Protein AF-A0A3N6P4W3-F1 (afdb_monomer)

Mean predicted aligned error: 14.01 Å

Secondary structure (DSSP, 8-state):
-------------------SS-----EE-TTS-EEE-HHHHHHHHHHHHHS-SSS--------------------HHHHHHHS-HHHHHHHHHHHHHHHHHTT-SEEEEE-GGGGGGHHHHHHHHTTTEEEEEEEEEE-TTTHHHHHHHHTTT-TT--HHHHHHHHHHHTTS-SEEEEEEEEESS--EEEETTEEEEHHHHHHHHHHHHHHHHH-TT--GGGSEEE--BHHHHHHHHHHHHHHHTT---TTTTTTTTTTT-

Structure (mmCIF, N/CA/C/O backbone):
data_AF-A0A3N6P4W3-F1
#
_entry.id   AF-A0A3N6P4W3-F1
#
loop_
_atom_site.group_PDB
_atom_site.id
_atom_site.type_symbol
_atom_site.label_atom_id
_atom_site.label_alt_id
_atom_site.label_comp_id
_atom_site.label_asym_id
_atom_site.label_entity_id
_atom_site.label_seq_id
_atom_site.pdbx_PDB_ins_code
_atom_site.Cartn_x
_atom_site.Cartn_y
_atom_site.Cartn_z
_atom_site.occupancy
_atom_site.B_iso_or_equiv
_atom_site.auth_seq_id
_atom_site.auth_comp_id
_atom_site.auth_asym_id
_atom_site.auth_atom_id
_atom_site.pdbx_PDB_model_num
ATOM 1 N N . MET A 1 1 ? 13.964 -48.956 -3.179 1.00 35.97 1 MET A N 1
ATOM 2 C CA . MET A 1 1 ? 15.290 -48.526 -3.661 1.00 35.97 1 MET A CA 1
ATOM 3 C C . MET A 1 1 ? 15.276 -48.698 -5.172 1.00 35.97 1 MET A C 1
ATOM 5 O O . MET A 1 1 ? 14.988 -49.797 -5.613 1.00 35.97 1 MET A O 1
ATOM 9 N N . MET A 1 2 ? 15.499 -47.591 -5.887 1.00 30.55 2 MET A N 1
ATOM 10 C CA . MET A 1 2 ? 15.663 -47.424 -7.343 1.00 30.55 2 MET A CA 1
ATOM 11 C C . MET A 1 2 ? 14.453 -47.708 -8.252 1.00 30.55 2 MET A C 1
ATOM 13 O O . MET A 1 2 ? 14.231 -48.823 -8.705 1.00 30.55 2 MET A O 1
ATOM 17 N N . LEU A 1 3 ? 13.719 -46.632 -8.559 1.00 24.50 3 LEU A N 1
ATOM 18 C CA . LEU A 1 3 ? 13.106 -46.423 -9.869 1.00 24.50 3 LEU A CA 1
ATOM 19 C C . LEU A 1 3 ? 14.023 -45.451 -10.624 1.00 24.50 3 LEU A C 1
ATOM 21 O O . LEU A 1 3 ? 14.173 -44.307 -10.202 1.00 24.50 3 LEU A O 1
ATOM 25 N N . GLU A 1 4 ? 14.634 -45.920 -11.706 1.00 32.66 4 GLU A N 1
ATOM 26 C CA . GLU A 1 4 ? 15.210 -45.097 -12.771 1.00 32.66 4 GLU A CA 1
ATOM 27 C C . GLU A 1 4 ? 14.537 -45.494 -14.086 1.00 32.66 4 GLU A C 1
ATOM 29 O O . GLU A 1 4 ? 14.228 -46.669 -14.289 1.00 32.66 4 GLU A O 1
ATOM 34 N N . GLY A 1 5 ? 14.338 -44.516 -14.972 1.00 28.06 5 GLY A N 1
ATOM 35 C CA . GLY A 1 5 ? 13.994 -44.752 -16.374 1.00 28.06 5 GLY A CA 1
ATOM 36 C C . GLY A 1 5 ? 12.895 -43.839 -16.907 1.00 28.06 5 GLY A C 1
ATOM 37 O O . GLY A 1 5 ? 11.744 -44.247 -17.006 1.00 28.06 5 GLY A O 1
ATOM 38 N N . PHE A 1 6 ? 13.265 -42.606 -17.252 1.00 28.77 6 PHE A N 1
ATOM 39 C CA . PHE A 1 6 ? 12.492 -41.721 -18.127 1.00 28.77 6 PHE A CA 1
ATOM 40 C C . PHE A 1 6 ? 12.522 -42.241 -19.571 1.00 28.77 6 PHE A C 1
ATOM 42 O O . PHE A 1 6 ? 13.598 -42.564 -20.060 1.00 28.77 6 PHE A O 1
ATOM 49 N N . GLU A 1 7 ? 11.396 -42.163 -20.280 1.00 24.95 7 GLU A N 1
ATOM 50 C CA . GLU A 1 7 ? 11.365 -41.881 -21.720 1.00 24.95 7 GLU A CA 1
ATOM 51 C C . GLU A 1 7 ? 10.013 -41.237 -22.061 1.00 24.95 7 GLU A C 1
ATOM 53 O O . GLU A 1 7 ? 8.965 -41.873 -21.998 1.00 24.95 7 GLU A O 1
ATOM 58 N N . PHE A 1 8 ? 10.029 -39.946 -22.395 1.00 25.59 8 PHE A N 1
ATOM 59 C CA . PHE A 1 8 ? 8.957 -39.320 -23.163 1.00 25.59 8 PHE A CA 1
ATOM 60 C C . PHE A 1 8 ? 9.604 -38.760 -24.423 1.00 25.59 8 PHE A C 1
ATOM 62 O O . PHE A 1 8 ? 10.339 -37.774 -24.382 1.00 25.59 8 PHE A O 1
ATOM 69 N N . GLN A 1 9 ? 9.369 -39.452 -25.533 1.00 28.11 9 GLN A N 1
ATOM 70 C CA . GLN A 1 9 ? 9.631 -38.943 -26.867 1.00 28.11 9 GLN A CA 1
ATOM 71 C C . GLN A 1 9 ? 8.546 -37.908 -27.184 1.00 28.11 9 GLN A C 1
ATOM 73 O O . GLN A 1 9 ? 7.360 -38.229 -27.141 1.00 28.11 9 GLN A O 1
ATOM 78 N N . SER A 1 10 ? 8.929 -36.675 -27.515 1.00 27.64 10 SER A N 1
ATOM 79 C CA . SER A 1 10 ? 8.064 -35.810 -28.317 1.00 27.64 10 SER A CA 1
ATOM 80 C C . SER A 1 10 ? 8.813 -35.411 -29.574 1.00 27.64 10 SER A C 1
ATOM 82 O O . SER A 1 10 ? 9.872 -34.785 -29.521 1.00 27.64 10 SER A O 1
ATOM 84 N N . GLU A 1 11 ? 8.248 -35.854 -30.687 1.00 24.95 11 GLU A N 1
ATOM 85 C CA . GLU A 1 11 ? 8.740 -35.709 -32.042 1.00 24.95 11 GLU A CA 1
ATOM 86 C C . GLU A 1 11 ? 8.968 -34.240 -32.406 1.00 24.95 11 GLU A C 1
ATOM 88 O O . GLU A 1 11 ? 8.123 -33.368 -32.197 1.00 24.95 11 GLU A O 1
ATOM 93 N N . CYS A 1 12 ? 10.131 -33.980 -32.994 1.00 23.31 12 CYS A N 1
ATOM 94 C CA . CYS A 1 12 ? 10.427 -32.734 -33.674 1.00 23.31 12 CYS A CA 1
ATOM 95 C C . CYS A 1 12 ? 9.598 -32.653 -34.960 1.00 23.31 12 CYS A C 1
ATOM 97 O O . CYS A 1 12 ? 9.840 -33.412 -35.897 1.00 23.31 12 CYS A O 1
ATOM 99 N N . ILE A 1 13 ? 8.704 -31.670 -35.052 1.00 23.00 13 ILE A N 1
ATOM 100 C CA . ILE A 1 13 ? 8.257 -31.144 -36.343 1.00 23.00 13 ILE A CA 1
ATOM 101 C C . ILE A 1 13 ? 8.778 -29.719 -36.451 1.00 23.00 13 ILE A C 1
ATOM 103 O O . ILE A 1 13 ? 8.283 -28.792 -35.817 1.00 23.00 13 ILE A O 1
ATOM 107 N N . ASN A 1 14 ? 9.815 -29.582 -37.268 1.00 30.28 14 ASN A N 1
ATOM 108 C CA . ASN A 1 14 ? 10.332 -28.315 -37.749 1.00 30.28 14 ASN A CA 1
ATOM 109 C C . ASN A 1 14 ? 9.681 -28.048 -39.113 1.00 30.28 14 ASN A C 1
ATOM 111 O O . ASN A 1 14 ? 9.692 -28.936 -39.971 1.00 30.28 14 ASN A O 1
ATOM 115 N N . PRO A 1 15 ? 9.220 -26.821 -39.372 1.00 25.83 15 PRO A N 1
ATOM 116 C CA . PRO A 1 15 ? 9.570 -26.240 -40.651 1.00 25.83 15 PRO A CA 1
ATOM 117 C C . PRO A 1 15 ? 10.271 -24.903 -40.447 1.00 25.83 15 PRO A C 1
ATOM 119 O O . PRO A 1 15 ? 9.743 -23.957 -39.866 1.00 25.83 15 PRO A O 1
ATOM 122 N N . HIS A 1 16 ? 11.480 -24.855 -40.999 1.00 26.20 16 HIS A N 1
ATOM 123 C CA . HIS A 1 16 ? 12.203 -23.636 -41.301 1.00 26.20 16 HIS A CA 1
ATOM 124 C C . HIS A 1 16 ? 11.332 -22.663 -42.101 1.00 26.20 16 HIS A C 1
ATOM 126 O O . HIS A 1 16 ? 10.783 -23.020 -43.143 1.00 26.20 16 HIS A O 1
ATOM 132 N N . LEU A 1 17 ? 11.337 -21.403 -41.674 1.00 21.98 17 LEU A N 1
ATOM 133 C CA . LEU A 1 17 ? 11.192 -20.253 -42.556 1.00 21.98 17 LEU A CA 1
ATOM 134 C C . LEU A 1 17 ? 12.350 -19.302 -42.254 1.00 21.98 17 LEU A C 1
ATOM 136 O O . LEU A 1 17 ? 12.408 -18.665 -41.204 1.00 21.98 17 LEU A O 1
ATOM 140 N N . GLU A 1 18 ? 13.309 -19.262 -43.176 1.00 32.75 18 GLU A N 1
ATOM 141 C CA . GLU A 1 18 ? 14.324 -18.221 -43.231 1.00 32.75 18 GLU A CA 1
ATOM 142 C C . GLU A 1 18 ? 13.655 -16.894 -43.596 1.00 32.75 18 GLU A C 1
ATOM 144 O O . GLU A 1 18 ? 13.212 -16.685 -44.724 1.00 32.75 18 GLU A O 1
ATOM 149 N N . THR A 1 19 ? 13.631 -15.961 -42.652 1.00 28.30 19 THR A N 1
ATOM 150 C CA . THR A 1 19 ? 13.584 -14.532 -42.964 1.00 28.30 19 THR A CA 1
ATOM 151 C C . THR A 1 19 ? 14.653 -13.855 -42.124 1.00 28.30 19 THR A C 1
ATOM 153 O O . THR A 1 19 ? 14.691 -14.050 -40.912 1.00 28.30 19 THR A O 1
ATOM 156 N N . GLY A 1 20 ? 15.542 -13.096 -42.766 1.00 30.48 20 GLY A N 1
ATOM 157 C CA . GLY A 1 20 ? 16.680 -12.396 -42.163 1.00 30.48 20 GLY A CA 1
ATOM 158 C C . GLY A 1 20 ? 16.311 -11.274 -41.184 1.00 30.48 20 GLY A C 1
ATOM 159 O O . GLY A 1 20 ? 16.669 -10.121 -41.395 1.00 30.48 20 GLY A O 1
ATOM 160 N N . GLY A 1 21 ? 15.645 -11.615 -40.088 1.00 34.84 21 GLY A N 1
ATOM 161 C CA . GLY A 1 21 ? 15.457 -10.794 -38.902 1.00 34.84 21 GLY A CA 1
ATOM 162 C C . GLY A 1 21 ? 15.534 -11.723 -37.700 1.00 34.84 21 GLY A C 1
ATOM 163 O O . GLY A 1 21 ? 14.824 -12.721 -37.648 1.00 34.84 21 GLY A O 1
ATOM 164 N N . ARG A 1 22 ? 16.448 -11.463 -36.762 1.00 34.78 22 ARG A N 1
ATOM 165 C CA . ARG A 1 22 ? 16.549 -12.268 -35.540 1.00 34.78 22 ARG A CA 1
ATOM 166 C C . ARG A 1 22 ? 15.225 -12.154 -34.783 1.00 34.78 22 ARG A C 1
ATOM 168 O O . ARG A 1 22 ? 14.922 -11.084 -34.263 1.00 34.78 22 ARG A O 1
ATOM 175 N N . ASN A 1 23 ? 14.454 -13.236 -34.732 1.00 38.97 23 ASN A N 1
ATOM 176 C CA . ASN A 1 23 ? 13.408 -13.391 -33.730 1.00 38.97 23 ASN A CA 1
ATOM 177 C C . ASN A 1 23 ? 14.121 -13.476 -32.378 1.00 38.97 23 ASN A C 1
ATOM 179 O O . ASN A 1 23 ? 14.850 -14.433 -32.121 1.00 38.97 23 ASN A O 1
ATOM 183 N N . GLU A 1 24 ? 13.998 -12.435 -31.564 1.00 45.72 24 GLU A N 1
ATOM 184 C CA . GLU A 1 24 ? 14.447 -12.452 -30.175 1.00 45.72 24 GLU A CA 1
ATOM 185 C C . GLU A 1 24 ? 13.252 -12.827 -29.270 1.00 45.72 24 GLU A C 1
ATOM 187 O O . GLU A 1 24 ? 12.094 -12.538 -29.579 1.00 45.72 24 GLU A O 1
ATOM 192 N N . TYR A 1 25 ? 13.532 -13.572 -28.195 1.00 49.34 25 TYR A N 1
ATOM 193 C CA . TYR A 1 25 ? 12.536 -14.277 -27.373 1.00 49.34 25 TYR A CA 1
ATOM 194 C C . TYR A 1 25 ? 12.458 -13.674 -25.959 1.00 49.34 25 TYR A C 1
ATOM 196 O O . TYR A 1 25 ? 13.483 -13.281 -25.389 1.00 49.34 25 TYR A O 1
ATOM 204 N N . LEU A 1 26 ? 11.254 -13.619 -25.372 1.00 43.31 26 LEU A N 1
ATOM 205 C CA . LEU A 1 26 ? 11.055 -13.288 -23.955 1.00 43.31 26 LEU A CA 1
ATOM 206 C C . LEU A 1 26 ? 11.178 -14.568 -23.126 1.00 43.31 26 LEU A C 1
ATOM 208 O O . LEU A 1 26 ? 10.308 -15.424 -23.214 1.00 43.31 26 LEU A O 1
ATOM 212 N N . CYS A 1 27 ? 12.222 -14.685 -22.309 1.00 48.38 27 CYS A N 1
ATOM 213 C CA . CYS A 1 27 ? 12.417 -15.862 -21.460 1.00 48.38 27 CYS A CA 1
ATOM 214 C C . CYS A 1 27 ? 12.040 -15.534 -20.022 1.00 48.38 27 CYS A C 1
ATOM 216 O O . CYS A 1 27 ? 12.472 -14.506 -19.499 1.00 48.38 27 CYS A O 1
ATOM 218 N N . LEU A 1 28 ? 11.291 -16.426 -19.381 1.00 43.03 28 LEU A N 1
ATOM 219 C CA . LEU A 1 28 ? 10.924 -16.354 -17.967 1.00 43.03 28 LEU A CA 1
ATOM 220 C C . LEU A 1 28 ? 11.618 -17.482 -17.189 1.00 43.03 28 LEU A C 1
ATOM 222 O O . LEU A 1 28 ? 11.852 -18.549 -17.753 1.00 43.03 28 LEU A O 1
ATOM 226 N N . SER A 1 29 ? 11.946 -17.268 -15.914 1.00 43.75 29 SER A N 1
ATOM 227 C CA . SER A 1 29 ? 12.312 -18.361 -15.007 1.00 43.75 29 SER A CA 1
ATOM 228 C C . SER A 1 29 ? 11.070 -19.143 -14.588 1.00 43.75 29 SER A C 1
ATOM 230 O O . SER A 1 29 ? 9.943 -18.664 -14.729 1.00 43.75 29 SER A O 1
ATOM 232 N N . ASP A 1 30 ? 11.286 -20.306 -13.972 1.00 37.41 30 ASP A N 1
ATOM 233 C CA . ASP A 1 30 ? 10.229 -21.094 -13.322 1.00 37.41 30 ASP A CA 1
ATOM 234 C C . ASP A 1 30 ? 9.525 -20.320 -12.182 1.00 37.41 30 ASP A C 1
ATOM 236 O O . ASP A 1 30 ? 8.436 -20.685 -11.746 1.00 37.41 30 ASP A O 1
ATOM 240 N N . GLU A 1 31 ? 10.131 -19.223 -11.719 1.00 37.94 31 GLU A N 1
ATOM 241 C CA . GLU A 1 31 ? 9.616 -18.316 -10.686 1.00 37.94 31 GLU A CA 1
ATOM 242 C C . GLU A 1 31 ? 8.910 -17.079 -11.284 1.00 37.94 31 GLU A C 1
ATOM 244 O O . GLU A 1 31 ? 8.391 -16.243 -10.546 1.00 37.94 31 GLU A O 1
ATOM 249 N N . GLY A 1 32 ? 8.850 -16.968 -12.617 1.00 37.91 32 GLY A N 1
ATOM 250 C CA . GLY A 1 32 ? 8.183 -15.880 -13.339 1.00 37.91 32 GLY A CA 1
ATOM 251 C C . GLY A 1 32 ? 9.055 -14.651 -13.621 1.00 37.91 32 GLY A C 1
ATOM 252 O O . GLY A 1 32 ? 8.551 -13.656 -14.143 1.00 37.91 32 GLY A O 1
ATOM 253 N N . ASP A 1 33 ? 10.356 -14.698 -13.326 1.00 44.28 33 ASP A N 1
ATOM 254 C CA . ASP A 1 33 ? 11.264 -13.579 -13.591 1.00 44.28 33 ASP A CA 1
ATOM 255 C C . ASP A 1 33 ? 11.652 -13.516 -15.064 1.00 44.28 33 ASP A C 1
ATOM 257 O O . ASP A 1 33 ? 12.132 -14.502 -15.620 1.00 44.28 33 ASP A O 1
ATOM 261 N N . ILE A 1 34 ? 11.572 -12.333 -15.677 1.00 51.19 34 ILE A N 1
ATOM 262 C CA . ILE A 1 34 ? 12.088 -12.114 -17.033 1.00 51.19 34 ILE A CA 1
ATOM 263 C C . ILE A 1 34 ? 13.612 -12.267 -17.028 1.00 51.19 34 ILE A C 1
ATOM 265 O O . ILE A 1 34 ? 14.348 -11.399 -16.559 1.00 51.19 34 ILE A O 1
ATOM 269 N N . GLN A 1 35 ? 14.075 -13.376 -17.589 1.00 46.53 35 GLN A N 1
ATOM 270 C CA . GLN A 1 35 ? 15.475 -13.723 -17.772 1.00 46.53 35 GLN A CA 1
ATOM 271 C C . GLN A 1 35 ? 16.051 -12.957 -18.974 1.00 46.53 35 GLN A C 1
ATOM 273 O O . GLN A 1 35 ? 17.081 -12.293 -18.860 1.00 46.53 35 GLN A O 1
ATOM 278 N N . THR A 1 36 ? 15.367 -12.979 -20.126 1.00 47.41 36 THR A N 1
ATOM 279 C CA . THR A 1 36 ? 15.815 -12.328 -21.375 1.00 47.41 36 THR A CA 1
ATOM 280 C C . THR A 1 36 ? 14.637 -11.738 -22.165 1.00 47.41 36 THR A C 1
ATOM 282 O O . THR A 1 36 ? 13.482 -11.999 -21.845 1.00 47.41 36 THR A O 1
ATOM 285 N N . GLY A 1 37 ? 14.917 -10.888 -23.160 1.00 50.34 37 GLY A N 1
ATOM 286 C CA . GLY A 1 37 ? 13.898 -10.281 -24.023 1.00 50.34 37 GLY A CA 1
ATOM 287 C C . GLY A 1 37 ? 13.296 -8.985 -23.480 1.00 50.34 37 GLY A C 1
ATOM 288 O O . GLY A 1 37 ? 12.404 -8.419 -24.106 1.00 50.34 37 GLY A O 1
ATOM 289 N N . ILE A 1 38 ? 13.804 -8.451 -22.359 1.00 58.06 38 ILE A N 1
ATOM 290 C CA . ILE A 1 38 ? 13.305 -7.185 -21.796 1.00 58.06 38 ILE A CA 1
ATOM 291 C C . ILE A 1 38 ? 13.505 -6.002 -22.751 1.00 58.06 38 ILE A C 1
ATOM 293 O O . ILE A 1 38 ? 12.705 -5.074 -22.751 1.00 58.06 38 ILE A O 1
ATOM 297 N N . GLY A 1 39 ? 14.552 -6.043 -23.585 1.00 47.94 39 GLY A N 1
ATOM 298 C CA . GLY A 1 39 ? 14.797 -5.041 -24.622 1.00 47.94 39 GLY A CA 1
ATOM 299 C C . GLY A 1 39 ? 13.723 -5.063 -25.708 1.00 47.94 39 GLY A C 1
ATOM 300 O O . GLY A 1 39 ? 13.276 -4.005 -26.140 1.00 47.94 39 GLY A O 1
ATOM 301 N N . GLN A 1 40 ? 13.243 -6.248 -26.087 1.00 54.53 40 GLN A N 1
ATOM 302 C CA . GLN A 1 40 ? 12.145 -6.394 -27.037 1.00 54.53 40 GLN A CA 1
ATOM 303 C C . GLN A 1 40 ? 10.796 -6.091 -26.395 1.00 54.53 40 GLN A C 1
ATOM 305 O O . GLN A 1 40 ? 10.006 -5.387 -27.004 1.00 54.53 40 GLN A O 1
ATOM 310 N N . LEU A 1 41 ? 10.564 -6.497 -25.144 1.00 56.72 41 LEU A N 1
ATOM 311 C CA . LEU A 1 41 ? 9.389 -6.068 -24.385 1.00 56.72 41 LEU A CA 1
ATOM 312 C C . LEU A 1 41 ? 9.333 -4.537 -24.286 1.00 56.72 41 LEU A C 1
ATOM 314 O O . LEU A 1 41 ? 8.302 -3.939 -24.564 1.00 56.72 41 LEU A O 1
ATOM 318 N N . ALA A 1 42 ? 10.452 -3.887 -23.960 1.00 53.03 42 ALA A N 1
ATOM 319 C CA . ALA A 1 42 ? 10.546 -2.432 -23.926 1.00 53.03 42 ALA A CA 1
ATOM 320 C C . ALA A 1 42 ? 10.319 -1.807 -25.313 1.00 53.03 42 ALA A C 1
ATOM 322 O O . ALA A 1 42 ? 9.626 -0.797 -25.410 1.00 53.03 42 ALA A O 1
ATOM 323 N N . LYS A 1 43 ? 10.858 -2.411 -26.381 1.00 52.31 43 LYS A N 1
ATOM 324 C CA . LYS A 1 43 ? 10.694 -1.950 -27.767 1.00 52.31 43 LYS A CA 1
ATOM 325 C C . LYS A 1 43 ? 9.258 -2.111 -28.269 1.00 52.31 43 LYS A C 1
ATOM 327 O O . LYS A 1 43 ? 8.738 -1.179 -28.865 1.00 52.31 43 LYS A O 1
ATOM 332 N N . GLU A 1 44 ? 8.601 -3.228 -27.982 1.00 57.50 44 GLU A N 1
ATOM 333 C CA . GLU A 1 44 ? 7.194 -3.478 -28.310 1.00 57.50 44 GLU A CA 1
ATOM 334 C C . GLU A 1 44 ? 6.276 -2.546 -27.525 1.00 57.50 44 GLU A C 1
ATOM 336 O O . GLU A 1 44 ? 5.411 -1.899 -28.107 1.00 57.50 44 GLU A O 1
ATOM 341 N N . ILE A 1 45 ? 6.519 -2.370 -26.223 1.00 54.84 45 ILE A N 1
ATOM 342 C CA . ILE A 1 45 ? 5.776 -1.397 -25.419 1.00 54.84 45 ILE A CA 1
ATOM 343 C C . ILE A 1 45 ? 5.977 0.031 -25.955 1.00 54.84 45 ILE A C 1
ATOM 345 O O . ILE A 1 45 ? 5.028 0.813 -25.999 1.00 54.84 45 ILE A O 1
ATOM 349 N N . PHE A 1 46 ? 7.192 0.379 -26.383 1.00 49.34 46 PHE A N 1
ATOM 350 C CA . PHE A 1 46 ? 7.488 1.680 -26.977 1.00 49.34 46 PHE A CA 1
ATOM 351 C C . PHE A 1 46 ? 6.790 1.869 -28.333 1.00 49.34 46 PHE A C 1
ATOM 353 O O . PHE A 1 46 ? 6.134 2.888 -28.530 1.00 49.34 46 PHE A O 1
ATOM 360 N N . ILE A 1 47 ? 6.876 0.895 -29.243 1.00 56.31 47 ILE A N 1
ATOM 361 C CA . ILE A 1 47 ? 6.233 0.928 -30.568 1.00 56.31 47 ILE A CA 1
ATOM 362 C C . ILE A 1 47 ? 4.708 0.997 -30.429 1.00 56.31 47 ILE A C 1
ATOM 364 O O . ILE A 1 47 ? 4.065 1.807 -31.096 1.00 56.31 47 ILE A O 1
ATOM 368 N N . GLN A 1 48 ? 4.121 0.209 -29.529 1.00 57.41 48 GLN A N 1
ATOM 369 C CA . GLN A 1 48 ? 2.681 0.239 -29.268 1.00 57.41 48 GLN A CA 1
ATOM 370 C C . GLN A 1 48 ? 2.247 1.558 -28.616 1.00 57.41 48 GLN A C 1
ATOM 372 O O . GLN A 1 48 ? 1.226 2.121 -28.999 1.00 57.41 48 GLN A O 1
ATOM 377 N N . GLY A 1 49 ? 3.059 2.107 -27.707 1.00 52.81 49 GLY A N 1
ATOM 378 C CA . GLY A 1 49 ? 2.815 3.411 -27.086 1.00 52.81 49 GLY A CA 1
ATOM 379 C C . GLY A 1 49 ? 2.967 4.606 -28.036 1.00 52.81 49 GLY A C 1
ATOM 380 O O . GLY A 1 49 ? 2.365 5.647 -27.795 1.00 52.81 49 GLY A O 1
ATOM 381 N N . GLN A 1 50 ? 3.743 4.482 -29.118 1.00 54.38 50 GLN A N 1
ATOM 382 C CA . GLN A 1 50 ? 3.826 5.499 -30.177 1.00 54.38 50 GLN A CA 1
ATOM 383 C C . GLN A 1 50 ? 2.623 5.451 -31.132 1.00 54.38 50 GLN A C 1
ATOM 385 O O . GLN A 1 50 ? 2.276 6.470 -31.724 1.00 54.38 50 GLN A O 1
ATOM 390 N N . ASN A 1 51 ? 1.978 4.289 -31.271 1.00 53.38 51 ASN A N 1
ATOM 391 C CA . ASN A 1 51 ? 0.963 4.051 -32.296 1.00 53.38 51 ASN A CA 1
ATOM 392 C C . ASN A 1 51 ? -0.491 4.208 -31.820 1.00 53.38 51 ASN A C 1
ATOM 394 O O . ASN A 1 51 ? -1.396 3.994 -32.626 1.00 53.38 51 ASN A O 1
ATOM 398 N N . GLN A 1 52 ? -0.763 4.581 -30.561 1.00 50.12 52 GLN A N 1
ATOM 399 C CA . GLN A 1 52 ? -2.144 4.662 -30.066 1.00 50.12 52 GLN A CA 1
ATOM 400 C C . GLN A 1 52 ? -2.424 5.870 -29.168 1.00 50.12 52 GLN A C 1
ATOM 402 O O . GLN A 1 52 ? -1.992 5.953 -28.024 1.00 50.12 52 GLN A O 1
ATOM 407 N N . SER A 1 53 ? -3.248 6.775 -29.698 1.00 47.88 53 SER A N 1
ATOM 408 C CA . SER A 1 53 ? -3.937 7.850 -28.982 1.00 47.88 53 SER A CA 1
ATOM 409 C C . SER A 1 53 ? -5.228 7.398 -28.285 1.00 47.88 53 SER A C 1
ATOM 411 O O . SER A 1 53 ? -5.924 8.245 -27.740 1.00 47.88 53 SER A O 1
ATOM 413 N N . ASN A 1 54 ? -5.564 6.101 -28.263 1.00 42.31 54 ASN A N 1
ATOM 414 C CA . ASN A 1 54 ? -6.766 5.596 -27.597 1.00 42.31 54 ASN A CA 1
ATOM 415 C C . ASN A 1 54 ? -6.497 4.298 -26.823 1.00 42.31 54 ASN A C 1
ATOM 417 O O . ASN A 1 54 ? -5.862 3.372 -27.320 1.00 42.31 54 ASN A O 1
ATOM 421 N N . LEU A 1 55 ? -6.990 4.300 -25.585 1.00 48.47 55 LEU A N 1
ATOM 422 C CA . LEU A 1 55 ? -6.908 3.261 -24.563 1.00 48.47 55 LEU A CA 1
ATOM 423 C C . LEU A 1 55 ? -7.623 1.963 -24.989 1.00 48.47 55 LEU A C 1
ATOM 425 O O . LEU A 1 55 ? -8.652 2.020 -25.657 1.00 48.47 55 LEU A O 1
ATOM 429 N N . ASN A 1 56 ? -7.110 0.832 -24.486 1.00 42.72 56 ASN A N 1
ATOM 430 C CA . ASN A 1 56 ? -7.648 -0.543 -24.531 1.00 42.72 56 ASN A CA 1
ATOM 431 C C . ASN A 1 56 ? -7.190 -1.435 -25.689 1.00 42.72 56 ASN A C 1
ATOM 433 O O . ASN A 1 56 ? -8.006 -2.003 -26.411 1.00 42.72 56 ASN A O 1
ATOM 437 N N . THR A 1 57 ? -5.883 -1.661 -25.788 1.00 42.03 57 THR A N 1
ATOM 438 C CA . THR A 1 57 ? -5.356 -2.722 -26.652 1.00 42.03 57 THR A CA 1
ATOM 439 C C . THR A 1 57 ? -4.760 -3.813 -25.783 1.00 42.03 57 THR A C 1
ATOM 441 O O . THR A 1 57 ? -3.718 -3.624 -25.155 1.00 42.03 57 THR A O 1
ATOM 444 N N . GLU A 1 58 ? -5.443 -4.955 -25.727 1.00 42.19 58 GLU A N 1
ATOM 445 C CA . GLU A 1 58 ? -4.855 -6.199 -25.242 1.00 42.19 58 GLU A CA 1
ATOM 446 C C . GLU A 1 58 ? -3.731 -6.600 -26.201 1.00 42.19 58 GLU A C 1
ATOM 448 O O . GLU A 1 58 ? -3.958 -7.044 -27.327 1.00 42.19 58 GLU A O 1
ATOM 453 N N . ALA A 1 59 ? -2.488 -6.407 -25.768 1.00 42.38 59 ALA A N 1
ATOM 454 C CA . ALA A 1 59 ? -1.333 -6.914 -26.484 1.00 42.38 59 ALA A CA 1
ATOM 455 C C . ALA A 1 59 ? -1.138 -8.385 -26.109 1.00 42.38 59 ALA A C 1
ATOM 457 O O . ALA A 1 59 ? -0.695 -8.705 -25.005 1.00 42.38 59 ALA A O 1
ATOM 458 N N . THR A 1 60 ? -1.453 -9.292 -27.034 1.00 38.94 60 THR A N 1
ATOM 459 C CA . THR A 1 60 ? -1.082 -10.702 -26.881 1.00 38.94 60 THR A CA 1
ATOM 460 C C . THR A 1 60 ? 0.410 -10.842 -27.175 1.00 38.94 60 THR A C 1
ATOM 462 O O . THR A 1 60 ? 0.823 -10.946 -28.329 1.00 38.94 60 THR A O 1
ATOM 465 N N . LEU A 1 61 ? 1.237 -10.810 -26.130 1.00 41.12 61 LEU A N 1
ATOM 466 C CA . LEU A 1 61 ? 2.646 -11.181 -26.228 1.00 41.12 61 LEU A CA 1
ATOM 467 C C . LEU A 1 61 ? 2.746 -12.706 -26.266 1.00 41.12 61 LEU A C 1
ATOM 469 O O . LEU A 1 61 ? 2.391 -13.382 -25.302 1.00 41.12 61 LEU A O 1
ATOM 473 N N . LYS A 1 62 ? 3.241 -13.251 -27.379 1.00 39.16 62 LYS A N 1
ATOM 474 C CA . LYS A 1 62 ? 3.680 -14.647 -27.416 1.00 39.16 62 LYS A CA 1
ATOM 475 C C . LYS A 1 62 ? 4.953 -14.761 -26.582 1.00 39.16 62 LYS A C 1
ATOM 477 O O . LYS A 1 62 ? 5.946 -14.103 -26.884 1.00 39.16 62 LYS A O 1
ATOM 482 N N . VAL A 1 63 ? 4.887 -15.551 -25.517 1.00 40.09 63 VAL A N 1
ATOM 483 C CA . VAL A 1 63 ? 6.008 -15.827 -24.618 1.00 40.09 63 VAL A CA 1
ATOM 484 C C . VAL A 1 63 ? 6.359 -17.299 -24.763 1.00 40.09 63 VAL A C 1
ATOM 486 O O . VAL A 1 63 ? 5.515 -18.152 -24.497 1.00 40.09 63 VAL A O 1
ATOM 489 N N . ASP A 1 64 ? 7.594 -17.580 -25.172 1.00 41.62 64 ASP A N 1
ATOM 490 C CA . ASP A 1 64 ? 8.137 -18.935 -25.229 1.00 41.62 64 ASP A CA 1
ATOM 491 C C . ASP A 1 64 ? 9.079 -19.150 -24.038 1.00 41.62 64 ASP A C 1
ATOM 493 O O . ASP A 1 64 ? 9.978 -18.351 -23.773 1.00 41.62 64 ASP A O 1
ATOM 497 N N . PHE A 1 65 ? 8.890 -20.246 -23.305 1.00 38.91 65 PHE A N 1
ATOM 498 C CA . PHE A 1 65 ? 9.759 -20.607 -22.186 1.00 38.91 65 PHE A CA 1
ATOM 499 C C . PHE A 1 65 ? 11.047 -21.242 -22.721 1.00 38.91 65 PHE A C 1
ATOM 501 O O . PHE A 1 65 ? 11.032 -22.373 -23.204 1.00 38.91 65 PHE A O 1
ATOM 508 N N . VAL A 1 66 ? 12.176 -20.534 -22.626 1.00 45.53 66 VAL A N 1
ATOM 509 C CA . VAL A 1 66 ? 13.494 -21.094 -22.966 1.00 45.53 66 VAL A CA 1
ATOM 510 C C . VAL A 1 66 ? 14.210 -21.506 -21.686 1.00 45.53 66 VAL A C 1
ATOM 512 O O . VAL A 1 66 ? 14.446 -20.685 -20.803 1.00 45.53 66 VAL A O 1
ATOM 515 N N . LYS A 1 67 ? 14.579 -22.786 -21.604 1.00 40.47 67 LYS A N 1
ATOM 516 C CA . LYS A 1 67 ? 15.162 -23.427 -20.414 1.00 40.47 67 LYS A CA 1
ATOM 517 C C . LYS A 1 67 ? 16.665 -23.159 -20.217 1.00 40.47 67 LYS A C 1
ATOM 519 O O . LYS A 1 67 ? 17.265 -23.701 -19.292 1.00 40.47 67 LYS A O 1
ATOM 524 N N . ASP A 1 68 ? 17.278 -22.329 -21.062 1.00 46.75 68 ASP A N 1
ATOM 525 C CA . ASP A 1 68 ? 18.721 -22.080 -21.034 1.00 46.75 68 ASP A CA 1
ATOM 526 C C . ASP A 1 68 ? 19.083 -20.880 -20.148 1.00 46.75 68 ASP A C 1
ATOM 528 O O . ASP A 1 68 ? 18.833 -19.718 -20.474 1.00 46.75 68 ASP A O 1
ATOM 532 N N . GLY A 1 69 ? 19.736 -21.181 -19.021 1.00 48.38 69 GLY A N 1
ATOM 533 C CA . GLY A 1 69 ? 20.156 -20.255 -17.962 1.00 48.38 69 GLY A CA 1
ATOM 534 C C . GLY A 1 69 ? 21.291 -19.287 -18.317 1.00 48.38 69 GLY A C 1
ATOM 535 O O . GLY A 1 69 ? 22.102 -18.961 -17.455 1.00 48.38 69 GLY A O 1
ATOM 536 N N . ASN A 1 70 ? 21.370 -18.817 -19.564 1.00 46.31 70 ASN A N 1
ATOM 537 C CA . ASN A 1 70 ? 22.410 -17.891 -20.026 1.00 46.31 70 ASN A CA 1
ATOM 538 C C . ASN A 1 70 ? 21.861 -16.507 -20.386 1.00 46.31 70 ASN A C 1
ATOM 540 O O . ASN A 1 70 ? 22.299 -15.840 -21.327 1.00 46.31 70 ASN A O 1
ATOM 544 N N . SER A 1 71 ? 20.882 -16.048 -19.619 1.00 49.72 71 SER A N 1
ATOM 545 C CA . SER A 1 71 ? 20.316 -14.729 -19.802 1.00 49.72 71 SER A CA 1
ATOM 546 C C . SER A 1 71 ? 21.162 -13.662 -19.107 1.00 49.72 71 SER A C 1
ATOM 548 O O . SER A 1 71 ? 21.299 -13.650 -17.880 1.00 49.72 71 SER A O 1
ATOM 550 N N . ARG A 1 72 ? 21.738 -12.729 -19.872 1.00 51.84 72 ARG A N 1
ATOM 551 C CA . ARG A 1 72 ? 22.409 -11.564 -19.281 1.00 51.84 72 ARG A CA 1
ATOM 552 C C . ARG A 1 72 ? 21.372 -10.707 -18.561 1.00 51.84 72 ARG A C 1
ATOM 554 O O . ARG A 1 72 ? 20.550 -10.069 -19.210 1.00 51.84 72 ARG A O 1
ATOM 561 N N . ARG A 1 73 ? 21.452 -10.645 -17.228 1.00 51.66 73 ARG A N 1
ATOM 562 C CA . ARG A 1 73 ? 20.671 -9.699 -16.421 1.00 51.66 73 ARG A CA 1
ATOM 563 C C . ARG A 1 73 ? 20.971 -8.271 -16.884 1.00 51.66 73 ARG A C 1
ATOM 565 O O . ARG A 1 73 ? 22.068 -7.754 -16.680 1.00 51.66 73 ARG A O 1
ATOM 572 N N . THR A 1 74 ? 20.000 -7.626 -17.512 1.00 62.75 74 THR A N 1
ATOM 573 C CA . THR A 1 74 ? 20.098 -6.233 -17.961 1.00 62.75 74 THR A CA 1
ATOM 574 C C . THR A 1 74 ? 19.745 -5.298 -16.805 1.00 62.75 74 THR A C 1
ATOM 576 O O . THR A 1 74 ? 18.577 -5.011 -16.547 1.00 62.75 74 THR A O 1
ATOM 579 N N . GLY A 1 75 ? 20.767 -4.869 -16.062 1.00 65.50 75 GLY A N 1
ATOM 580 C CA . GLY A 1 75 ? 20.627 -3.961 -14.921 1.00 65.50 75 GLY A CA 1
ATOM 581 C C . GLY A 1 75 ? 20.590 -2.469 -15.296 1.00 65.50 75 GLY A C 1
ATOM 582 O O . GLY A 1 75 ? 20.613 -2.115 -16.478 1.00 65.50 75 GLY A O 1
ATOM 583 N N . PRO A 1 76 ? 20.588 -1.569 -14.293 1.00 71.31 76 PRO A N 1
ATOM 584 C CA . PRO A 1 76 ? 20.612 -0.118 -14.503 1.00 71.31 76 PRO A CA 1
ATOM 585 C C . PRO A 1 76 ? 21.750 0.364 -15.412 1.00 71.31 76 PRO A C 1
ATOM 587 O O . PRO A 1 76 ? 21.566 1.302 -16.183 1.00 71.31 76 PRO A O 1
ATOM 590 N N . ASP A 1 77 ? 22.910 -0.290 -15.362 1.00 79.44 77 ASP A N 1
ATOM 591 C CA . ASP A 1 77 ? 24.064 0.085 -16.185 1.00 79.44 77 ASP A CA 1
ATOM 592 C C . ASP A 1 77 ? 23.870 -0.273 -17.659 1.00 79.44 77 ASP A C 1
ATOM 594 O O . ASP A 1 77 ? 24.266 0.485 -18.541 1.00 79.44 77 ASP A O 1
ATOM 598 N N . TRP A 1 78 ? 23.179 -1.380 -17.948 1.00 82.69 78 TRP A N 1
ATOM 599 C CA . TRP A 1 78 ? 22.790 -1.706 -19.318 1.00 82.69 78 TRP A CA 1
ATOM 600 C C . TRP A 1 78 ? 21.844 -0.641 -19.881 1.00 82.69 78 TRP A C 1
ATOM 602 O O . TRP A 1 78 ? 22.048 -0.177 -21.000 1.00 82.69 78 TRP A O 1
ATOM 612 N N . LEU A 1 79 ? 20.865 -0.197 -19.085 1.00 80.31 79 LEU A N 1
ATOM 613 C CA . LEU A 1 79 ? 19.923 0.848 -19.488 1.00 80.31 79 LEU A CA 1
ATOM 614 C C . LEU A 1 79 ? 20.650 2.167 -19.813 1.00 80.31 79 LEU A C 1
ATOM 616 O O . LEU A 1 79 ? 20.391 2.777 -20.848 1.00 80.31 79 LEU A O 1
ATOM 620 N N . LYS A 1 80 ? 21.608 2.568 -18.969 1.00 85.31 80 LYS A N 1
ATOM 621 C CA . LYS A 1 80 ? 22.418 3.779 -19.178 1.00 85.31 80 LYS A CA 1
ATOM 622 C C . LYS A 1 80 ? 23.266 3.727 -20.446 1.00 85.31 80 LYS A C 1
ATOM 624 O O . LYS A 1 80 ? 23.415 4.746 -21.109 1.00 85.31 80 LYS A O 1
ATOM 629 N N . ASN A 1 81 ? 23.816 2.558 -20.768 1.00 87.31 81 ASN A N 1
ATOM 630 C CA . ASN A 1 81 ? 24.751 2.396 -21.882 1.00 87.31 81 ASN A CA 1
ATOM 631 C C . ASN A 1 81 ? 24.068 2.253 -23.250 1.00 87.31 81 ASN A C 1
ATOM 633 O O . ASN A 1 81 ? 24.744 2.385 -24.266 1.00 87.31 81 ASN A O 1
ATOM 637 N N . ASN A 1 82 ? 22.764 1.961 -23.292 1.00 86.19 82 ASN A N 1
ATOM 638 C CA . ASN A 1 82 ? 22.062 1.628 -24.539 1.00 86.19 82 ASN A CA 1
ATOM 639 C C . ASN A 1 82 ? 20.951 2.615 -24.925 1.00 86.19 82 ASN A C 1
ATOM 641 O O . ASN A 1 82 ? 20.463 2.544 -26.048 1.00 86.19 82 ASN A O 1
ATOM 645 N N . PHE A 1 83 ? 20.549 3.528 -24.035 1.00 87.38 83 PHE A N 1
ATOM 646 C CA . PHE A 1 83 ? 19.421 4.434 -24.266 1.00 87.38 83 PHE A CA 1
ATOM 647 C C . PHE A 1 83 ? 19.768 5.877 -23.915 1.00 87.38 83 PHE A C 1
ATOM 649 O O . PHE A 1 83 ? 20.515 6.147 -22.971 1.00 87.38 83 PHE A O 1
ATOM 656 N N . THR A 1 84 ? 19.167 6.826 -24.627 1.00 92.06 84 THR A N 1
ATOM 657 C CA . THR A 1 84 ? 19.223 8.244 -24.258 1.00 92.06 84 THR A CA 1
ATOM 658 C C . THR A 1 84 ? 18.466 8.492 -22.956 1.00 92.06 84 THR A C 1
ATOM 660 O O . THR A 1 84 ? 17.554 7.751 -22.598 1.00 92.06 84 THR A O 1
ATOM 663 N N . ARG A 1 85 ? 18.779 9.582 -22.249 1.00 87.12 85 ARG A N 1
ATOM 664 C CA . ARG A 1 85 ? 18.111 9.924 -20.982 1.00 87.12 85 ARG A CA 1
ATOM 665 C C . ARG A 1 85 ? 16.577 9.955 -21.089 1.00 87.12 85 ARG A C 1
ATOM 667 O O . ARG A 1 85 ? 15.910 9.423 -20.211 1.00 87.12 85 ARG A O 1
ATOM 674 N N . SER A 1 86 ? 16.030 10.526 -22.165 1.00 88.06 86 SER A N 1
ATOM 675 C CA . SER A 1 86 ? 14.574 10.586 -22.371 1.00 88.06 86 SER A CA 1
ATOM 676 C C . SER A 1 86 ? 13.957 9.194 -22.554 1.00 88.06 86 SER A C 1
ATOM 678 O O . SER A 1 86 ? 12.873 8.919 -22.046 1.00 88.06 86 SER A O 1
ATOM 680 N N . GLU A 1 87 ? 14.648 8.284 -23.242 1.00 84.12 87 GLU A N 1
ATOM 681 C CA . GLU A 1 87 ? 14.202 6.894 -23.389 1.00 84.12 87 GLU A CA 1
ATOM 682 C C . GLU A 1 87 ? 14.306 6.126 -22.068 1.00 84.12 87 GLU A C 1
ATOM 684 O O . GLU A 1 87 ? 13.389 5.384 -21.721 1.00 84.12 87 GLU A O 1
ATOM 689 N N . GLN A 1 88 ? 15.375 6.347 -21.294 1.00 82.19 88 GLN A N 1
ATOM 690 C CA . GLN A 1 88 ? 15.518 5.771 -19.954 1.00 82.19 88 GLN A CA 1
ATOM 691 C C . GLN A 1 88 ? 14.360 6.200 -19.046 1.00 82.19 88 GLN A C 1
ATOM 693 O O . GLN A 1 88 ? 13.778 5.358 -18.367 1.00 82.19 88 GLN A O 1
ATOM 698 N N . GLU A 1 89 ? 13.996 7.485 -19.060 1.00 82.12 89 GLU A N 1
ATOM 699 C CA . GLU A 1 89 ? 12.863 8.021 -18.299 1.00 82.12 89 GLU A CA 1
ATOM 700 C C . GLU A 1 89 ? 11.551 7.334 -18.704 1.00 82.12 89 GLU A C 1
ATOM 702 O O . GLU A 1 89 ? 10.858 6.807 -17.836 1.00 82.12 89 GLU A O 1
ATOM 707 N N . LYS A 1 90 ? 11.272 7.195 -20.009 1.00 80.00 90 LYS A N 1
ATOM 708 C CA . LYS A 1 90 ? 10.091 6.462 -20.506 1.00 80.00 90 LYS A CA 1
ATOM 709 C C . LYS A 1 90 ? 10.064 4.998 -20.055 1.00 80.00 90 LYS A C 1
ATOM 711 O O . LYS A 1 90 ? 9.013 4.504 -19.650 1.00 80.00 90 LYS A O 1
ATOM 716 N N . ILE A 1 91 ? 11.199 4.297 -20.110 1.00 77.25 91 ILE A N 1
ATOM 717 C CA . ILE A 1 91 ? 11.303 2.893 -19.680 1.00 77.25 91 ILE A CA 1
ATOM 718 C C . ILE A 1 91 ? 11.056 2.774 -18.174 1.00 77.25 91 ILE A C 1
ATOM 720 O O . ILE A 1 91 ? 10.313 1.897 -17.729 1.00 77.25 91 ILE A O 1
ATOM 724 N N . ILE A 1 92 ? 11.658 3.661 -17.381 1.00 81.50 92 ILE A N 1
ATOM 725 C CA . ILE A 1 92 ? 11.481 3.686 -15.929 1.00 81.50 92 ILE A CA 1
ATOM 726 C C . ILE A 1 92 ? 10.024 3.998 -15.578 1.00 81.50 92 ILE A C 1
ATOM 728 O O . ILE A 1 92 ? 9.449 3.308 -14.738 1.00 81.50 92 ILE A O 1
ATOM 732 N N . ASP A 1 93 ? 9.413 4.987 -16.226 1.00 80.50 93 ASP A N 1
ATOM 733 C CA . ASP A 1 93 ? 8.017 5.357 -15.994 1.00 80.50 93 ASP A CA 1
ATOM 734 C C . ASP A 1 93 ? 7.075 4.217 -16.368 1.00 80.50 93 ASP A C 1
ATOM 736 O O . ASP A 1 93 ? 6.186 3.864 -15.592 1.00 80.50 93 ASP A O 1
ATOM 740 N N . ARG A 1 94 ? 7.316 3.556 -17.502 1.00 79.06 94 ARG A N 1
ATOM 741 C CA . ARG A 1 94 ? 6.519 2.401 -17.906 1.00 79.06 94 ARG A CA 1
ATOM 742 C C . ARG A 1 94 ? 6.665 1.229 -16.944 1.00 79.06 94 ARG A C 1
ATOM 744 O O . ARG A 1 94 ? 5.669 0.595 -16.604 1.00 79.06 94 ARG A O 1
ATOM 751 N N . ARG A 1 95 ? 7.878 0.969 -16.454 1.00 79.44 95 ARG A N 1
ATOM 752 C CA . ARG A 1 95 ? 8.112 -0.023 -15.399 1.00 79.44 95 ARG A CA 1
ATOM 753 C C . ARG A 1 95 ? 7.326 0.323 -14.136 1.00 79.44 95 ARG A C 1
ATOM 755 O O . ARG A 1 95 ? 6.707 -0.568 -13.565 1.00 79.44 95 ARG A O 1
ATOM 762 N N . ARG A 1 96 ? 7.315 1.592 -13.707 1.00 78.31 96 ARG A N 1
ATOM 763 C CA . ARG A 1 96 ? 6.502 2.022 -12.557 1.00 78.31 96 ARG A CA 1
ATOM 764 C C . ARG A 1 96 ? 5.017 1.774 -12.815 1.00 78.31 96 ARG A C 1
ATOM 766 O O . ARG A 1 96 ? 4.377 1.159 -11.976 1.00 78.31 96 ARG A O 1
ATOM 773 N N . GLN A 1 97 ? 4.490 2.160 -13.979 1.00 76.94 97 GLN A N 1
ATOM 774 C CA . GLN A 1 97 ? 3.090 1.900 -14.345 1.00 76.94 97 GLN A CA 1
ATOM 775 C C . GLN A 1 97 ? 2.746 0.410 -14.284 1.00 76.94 97 GLN A C 1
ATOM 777 O O . GLN A 1 97 ? 1.734 0.039 -13.704 1.00 76.94 97 GLN A O 1
ATOM 782 N N . MET A 1 98 ? 3.604 -0.456 -14.833 1.00 76.31 98 MET A N 1
ATOM 783 C CA . MET A 1 98 ? 3.423 -1.905 -14.710 1.00 76.31 98 MET A CA 1
ATOM 784 C C . MET A 1 98 ? 3.408 -2.327 -13.242 1.00 76.31 98 MET A C 1
ATOM 786 O O . MET A 1 98 ? 2.580 -3.138 -12.842 1.00 76.31 98 MET A O 1
ATOM 790 N N . PHE A 1 99 ? 4.290 -1.755 -12.425 1.00 80.69 99 PHE A N 1
ATOM 791 C CA . PHE A 1 99 ? 4.358 -2.106 -11.017 1.00 80.69 99 PHE A CA 1
ATOM 792 C C . PHE A 1 99 ? 3.077 -1.760 -10.244 1.00 80.69 99 PHE A C 1
ATOM 794 O O . PHE A 1 99 ? 2.630 -2.566 -9.427 1.00 80.69 99 PHE A O 1
ATOM 801 N N . HIS A 1 100 ? 2.470 -0.611 -10.548 1.00 75.06 100 HIS A N 1
ATOM 802 C CA . HIS A 1 100 ? 1.156 -0.225 -10.031 1.00 75.06 100 HIS A CA 1
ATOM 803 C C . HIS A 1 100 ? 0.052 -1.158 -10.555 1.00 75.06 100 HIS A C 1
ATOM 805 O O . HIS A 1 100 ? -0.665 -1.769 -9.767 1.00 75.06 100 HIS A O 1
ATOM 811 N N . ASN A 1 101 ? -0.031 -1.349 -11.875 1.00 74.50 101 ASN A N 1
ATOM 812 C CA . ASN A 1 101 ? -1.125 -2.089 -12.515 1.00 74.50 101 ASN A CA 1
ATOM 813 C C . ASN A 1 101 ? -1.174 -3.576 -12.135 1.00 74.50 101 ASN A C 1
ATOM 815 O O . ASN A 1 101 ? -2.251 -4.160 -12.089 1.00 74.50 101 ASN A O 1
ATOM 819 N N . TYR A 1 102 ? -0.019 -4.190 -11.870 1.00 78.69 102 TYR A N 1
ATOM 820 C CA . TYR A 1 102 ? 0.073 -5.600 -11.480 1.00 78.69 102 TYR A CA 1
ATOM 821 C C . TYR A 1 102 ? 0.174 -5.805 -9.962 1.00 78.69 102 TYR A C 1
ATOM 823 O O . TYR A 1 102 ? 0.352 -6.932 -9.505 1.00 78.69 102 TYR A O 1
ATOM 831 N N . GLY A 1 103 ? 0.072 -4.735 -9.164 1.00 80.69 103 GLY A N 1
ATOM 832 C CA . GLY A 1 103 ? 0.065 -4.833 -7.706 1.00 80.69 103 GLY A CA 1
ATOM 833 C C . GLY A 1 103 ? 1.370 -5.350 -7.110 1.00 80.69 103 GLY A C 1
ATOM 834 O O . GLY A 1 103 ? 1.338 -6.009 -6.081 1.00 80.69 103 GLY A O 1
ATOM 835 N N . VAL A 1 104 ? 2.523 -5.102 -7.731 1.00 86.06 104 VAL A N 1
ATOM 836 C CA . VAL A 1 104 ? 3.834 -5.507 -7.171 1.00 86.06 104 VAL A CA 1
ATOM 837 C C . VAL A 1 104 ? 4.438 -4.430 -6.258 1.00 86.06 104 VAL A C 1
ATOM 839 O O . VAL A 1 104 ? 5.507 -4.626 -5.680 1.00 86.06 104 VAL A O 1
ATOM 842 N N . LEU A 1 105 ? 3.757 -3.289 -6.119 1.00 89.06 105 LEU A N 1
ATOM 843 C CA . LEU A 1 105 ? 3.999 -2.318 -5.056 1.00 89.06 105 LEU A CA 1
ATOM 844 C C . LEU A 1 105 ? 3.077 -2.625 -3.883 1.00 89.06 105 LEU A C 1
ATOM 846 O O . LEU A 1 105 ? 1.874 -2.796 -4.054 1.00 89.06 105 LEU A O 1
ATOM 850 N N . PHE A 1 106 ? 3.652 -2.691 -2.690 1.00 93.38 106 PHE A N 1
ATOM 851 C CA . PHE A 1 106 ? 2.920 -3.013 -1.474 1.00 93.38 106 PHE A CA 1
ATOM 852 C C . PHE A 1 106 ? 2.605 -1.735 -0.706 1.00 93.38 106 PHE A C 1
ATOM 854 O O . PHE A 1 106 ? 3.446 -0.839 -0.603 1.00 93.38 106 PHE A O 1
ATOM 861 N N . HIS A 1 107 ? 1.416 -1.663 -0.116 1.00 95.44 107 HIS A N 1
ATOM 862 C CA . HIS A 1 107 ? 0.980 -0.516 0.666 1.00 95.44 107 HIS A CA 1
ATOM 863 C C . HIS A 1 107 ? 1.026 -0.859 2.141 1.00 95.44 107 HIS A C 1
ATOM 865 O O . HIS A 1 107 ? 0.349 -1.775 2.608 1.00 95.44 107 HIS A O 1
ATOM 871 N N . MET A 1 108 ? 1.781 -0.076 2.902 1.00 95.19 108 MET A N 1
ATOM 872 C CA . MET A 1 108 ? 1.720 -0.100 4.352 1.00 95.19 108 MET A CA 1
ATOM 873 C C . MET A 1 108 ? 1.002 1.138 4.869 1.00 95.19 108 MET A C 1
ATOM 875 O O . MET A 1 108 ? 1.519 2.251 4.853 1.00 95.19 108 MET A O 1
ATOM 879 N N . ILE A 1 109 ? -0.207 0.906 5.360 1.00 94.94 109 ILE A N 1
ATOM 880 C CA . ILE A 1 109 ? -1.105 1.900 5.923 1.00 94.94 109 ILE A CA 1
ATOM 881 C C . ILE A 1 109 ? -0.859 1.984 7.423 1.00 94.94 109 ILE A C 1
ATOM 883 O O . ILE A 1 109 ? -1.176 1.059 8.176 1.00 94.94 109 ILE A O 1
ATOM 887 N N . LEU A 1 110 ? -0.320 3.112 7.858 1.00 93.56 110 LEU A N 1
ATOM 888 C CA . LEU A 1 110 ? -0.218 3.505 9.251 1.00 93.56 110 LEU A CA 1
ATOM 889 C C . LEU A 1 110 ? -1.536 4.153 9.652 1.00 93.56 110 LEU A C 1
ATOM 891 O O . LEU A 1 110 ? -1.935 5.199 9.136 1.00 93.56 110 LEU A O 1
ATOM 895 N N . TRP A 1 111 ? -2.209 3.514 10.592 1.00 93.44 111 TRP A N 1
ATOM 896 C CA . TRP A 1 111 ? -3.447 4.015 11.155 1.00 93.44 111 TRP A CA 1
ATOM 897 C C . TRP A 1 111 ? -3.189 5.178 12.121 1.00 93.44 111 TRP A C 1
ATOM 899 O O . TRP A 1 111 ? -2.080 5.300 12.647 1.00 93.44 111 TRP A O 1
ATOM 909 N N . PRO A 1 112 ? -4.216 5.989 12.435 1.00 90.50 112 PRO A N 1
ATOM 910 C CA . PRO A 1 112 ? -4.094 7.143 13.321 1.00 90.50 112 PRO A CA 1
ATOM 911 C C . PRO A 1 112 ? -3.247 6.939 14.587 1.00 90.50 112 PRO A C 1
ATOM 913 O O . PRO A 1 112 ? -2.361 7.747 14.874 1.00 90.50 112 PRO A O 1
ATOM 916 N N . GLY A 1 113 ? -3.458 5.834 15.311 1.00 86.00 113 GLY A N 1
ATOM 917 C CA . GLY A 1 113 ? -2.742 5.525 16.555 1.00 86.00 113 GLY A CA 1
ATOM 918 C C . GLY A 1 113 ? -1.244 5.231 16.385 1.00 86.00 113 GLY A C 1
ATOM 919 O O . GLY A 1 113 ? -0.505 5.281 17.369 1.00 86.00 113 GLY A O 1
ATOM 920 N N . ALA A 1 114 ? -0.791 4.962 15.155 1.00 86.88 114 ALA A N 1
ATOM 921 C CA . ALA A 1 114 ? 0.605 4.707 14.803 1.00 86.88 114 ALA A CA 1
ATOM 922 C C . ALA A 1 114 ? 1.356 5.936 14.278 1.00 86.88 114 ALA A C 1
ATOM 924 O O . ALA A 1 114 ? 2.562 5.851 14.069 1.00 86.88 114 ALA A O 1
ATOM 925 N N . THR A 1 115 ? 0.682 7.070 14.062 1.00 79.19 115 THR A N 1
ATOM 926 C CA . THR A 1 115 ? 1.282 8.242 13.393 1.00 79.19 115 THR A CA 1
ATOM 927 C C . THR A 1 115 ? 2.554 8.736 14.091 1.00 79.19 115 THR A C 1
ATOM 929 O O . THR A 1 115 ? 3.526 9.097 13.433 1.00 79.19 115 THR A O 1
ATOM 932 N N . ASN A 1 116 ? 2.581 8.693 15.427 1.00 82.19 116 ASN A N 1
ATOM 933 C CA . ASN A 1 116 ? 3.736 9.122 16.223 1.00 82.19 116 ASN A CA 1
ATOM 934 C C . ASN A 1 116 ? 4.932 8.157 16.149 1.00 82.19 116 ASN A C 1
ATOM 936 O O . ASN A 1 116 ? 6.010 8.523 16.594 1.00 82.19 116 ASN A O 1
ATOM 940 N N . TYR A 1 117 ? 4.747 6.962 15.581 1.00 83.38 117 TYR A N 1
ATOM 941 C CA . TYR A 1 117 ? 5.783 5.935 15.421 1.00 83.38 117 TYR A CA 1
ATOM 942 C C . TYR A 1 117 ? 6.341 5.884 14.000 1.00 83.38 117 TYR A C 1
ATOM 944 O O . TYR A 1 117 ? 7.009 4.924 13.618 1.00 83.38 117 TYR A O 1
ATOM 952 N N . PHE A 1 118 ? 6.025 6.877 13.167 1.00 83.56 118 PHE A N 1
ATOM 953 C CA . PHE A 1 118 ? 6.504 6.918 11.791 1.00 83.56 118 PHE A CA 1
ATOM 954 C C . PHE A 1 118 ? 8.038 6.778 11.679 1.00 83.56 118 PHE A C 1
ATOM 956 O O . PHE A 1 118 ? 8.484 5.969 10.859 1.00 83.56 118 PHE A O 1
ATOM 963 N N . PRO A 1 119 ? 8.860 7.476 12.494 1.00 84.25 119 PRO A N 1
ATOM 964 C CA . PRO A 1 119 ? 10.315 7.323 12.439 1.00 84.25 119 PRO A CA 1
ATOM 965 C C . PRO A 1 119 ? 10.795 5.905 12.778 1.00 84.25 119 PRO A C 1
ATOM 967 O O . PRO A 1 119 ? 11.737 5.400 12.170 1.00 84.25 119 PRO A O 1
ATOM 970 N N . GLU A 1 120 ? 10.162 5.240 13.743 1.00 85.38 120 GLU A N 1
ATOM 971 C CA . GLU A 1 120 ? 10.443 3.853 14.124 1.00 85.38 120 GLU A CA 1
ATOM 972 C C . GLU A 1 120 ? 10.061 2.906 12.991 1.00 85.38 120 GLU A C 1
ATOM 974 O O . GLU A 1 120 ? 10.864 2.070 12.589 1.00 85.38 120 GLU A O 1
ATOM 979 N N . ILE A 1 121 ? 8.864 3.076 12.430 1.00 85.31 121 ILE A N 1
ATOM 980 C CA . ILE A 1 121 ? 8.356 2.252 11.332 1.00 85.31 121 ILE A CA 1
ATOM 981 C C . ILE A 1 121 ? 9.279 2.357 10.117 1.00 85.31 121 ILE A C 1
ATOM 983 O O . ILE A 1 121 ? 9.669 1.329 9.573 1.00 85.31 121 ILE A O 1
ATOM 987 N N . GLY A 1 122 ? 9.725 3.560 9.744 1.00 82.62 122 GLY A N 1
ATOM 988 C CA . GLY A 1 122 ? 10.684 3.743 8.648 1.00 82.62 122 GLY A CA 1
ATOM 989 C C . GLY A 1 122 ? 11.987 2.952 8.838 1.00 82.62 122 GLY A C 1
ATOM 990 O O . GLY A 1 122 ? 12.518 2.401 7.874 1.00 82.62 122 GLY A O 1
ATOM 991 N N . ARG A 1 123 ? 12.462 2.810 10.085 1.00 84.31 123 ARG A N 1
ATOM 992 C CA . ARG A 1 123 ? 13.647 1.996 10.413 1.00 84.31 123 ARG A CA 1
ATOM 993 C C . ARG A 1 123 ? 13.423 0.494 10.215 1.00 84.31 123 ARG A C 1
ATOM 995 O O . ARG A 1 123 ? 14.383 -0.201 9.907 1.00 84.31 123 ARG A O 1
ATOM 1002 N N . PHE A 1 124 ? 12.192 0.001 10.354 1.00 82.19 124 PHE A N 1
ATOM 1003 C CA . PHE A 1 124 ? 11.849 -1.401 10.073 1.00 82.19 124 PHE A CA 1
ATOM 1004 C C . PHE A 1 124 ? 11.647 -1.681 8.583 1.00 82.19 124 PHE A C 1
ATOM 1006 O O . PHE A 1 124 ? 11.925 -2.787 8.132 1.00 82.19 124 PHE A O 1
ATOM 1013 N N . VAL A 1 125 ? 11.168 -0.694 7.823 1.00 83.94 125 VAL A N 1
ATOM 1014 C CA . VAL A 1 125 ? 10.870 -0.864 6.394 1.00 83.94 125 VAL A CA 1
ATOM 1015 C C . VAL A 1 125 ? 12.133 -0.819 5.539 1.00 83.94 125 VAL A C 1
ATOM 1017 O O . VAL A 1 125 ? 12.323 -1.686 4.689 1.00 83.94 125 VAL A O 1
ATOM 1020 N N . ASN A 1 126 ? 13.014 0.157 5.782 1.00 79.25 126 ASN A N 1
ATOM 1021 C CA . ASN A 1 126 ? 14.192 0.406 4.941 1.00 79.25 126 ASN A CA 1
ATOM 1022 C C . ASN A 1 126 ? 15.128 -0.805 4.735 1.00 79.25 126 ASN A C 1
ATOM 1024 O O . ASN A 1 126 ? 15.654 -0.944 3.635 1.00 79.25 126 ASN A O 1
ATOM 1028 N N . PRO A 1 127 ? 15.367 -1.690 5.726 1.00 80.62 127 PRO A N 1
ATOM 1029 C CA . PRO A 1 127 ? 16.228 -2.858 5.522 1.00 80.62 127 PRO A CA 1
ATOM 1030 C C . PRO A 1 127 ? 15.642 -3.922 4.584 1.00 80.62 127 PRO A C 1
ATOM 1032 O O . PRO A 1 127 ? 16.387 -4.744 4.065 1.00 80.62 127 PRO A O 1
ATOM 1035 N N . MET A 1 128 ? 14.319 -3.948 4.411 1.00 71.44 128 MET A N 1
ATOM 1036 C CA . MET A 1 128 ? 13.597 -5.005 3.690 1.00 71.44 128 MET A CA 1
ATOM 1037 C C . MET A 1 128 ? 13.043 -4.536 2.338 1.00 71.44 128 MET A C 1
ATOM 1039 O O . MET A 1 128 ? 12.533 -5.342 1.561 1.00 71.44 128 MET A O 1
ATOM 1043 N N . GLY A 1 129 ? 13.104 -3.237 2.054 1.00 72.38 129 GLY A N 1
ATOM 1044 C CA . GLY A 1 129 ? 12.615 -2.683 0.806 1.00 72.38 129 GLY A CA 1
ATOM 1045 C C . GLY A 1 129 ? 12.841 -1.184 0.684 1.00 72.38 129 GLY A C 1
ATOM 1046 O O . GLY A 1 129 ? 13.193 -0.482 1.630 1.00 72.38 129 GLY A O 1
ATOM 1047 N N . ASN A 1 130 ? 12.591 -0.690 -0.521 1.00 84.31 130 ASN A N 1
ATOM 1048 C CA . ASN A 1 130 ? 12.685 0.717 -0.856 1.00 84.31 130 ASN A CA 1
ATOM 1049 C C . ASN A 1 130 ? 11.319 1.379 -0.659 1.00 84.31 130 ASN A C 1
ATOM 1051 O O . ASN A 1 130 ? 10.367 1.074 -1.384 1.00 84.31 130 ASN A O 1
ATOM 1055 N N . ILE A 1 131 ? 11.227 2.327 0.277 1.00 89.50 131 ILE A N 1
ATOM 1056 C CA . ILE A 1 131 ? 10.070 3.226 0.354 1.00 89.50 131 ILE A CA 1
ATOM 1057 C C . ILE A 1 131 ? 10.092 4.105 -0.899 1.00 89.50 131 ILE A C 1
ATOM 1059 O O . ILE A 1 131 ? 10.996 4.917 -1.090 1.00 89.50 131 ILE A O 1
ATOM 1063 N N . ARG A 1 132 ? 9.105 3.917 -1.776 1.00 89.31 132 ARG A N 1
ATOM 1064 C CA . ARG A 1 132 ? 8.953 4.669 -3.027 1.00 89.31 132 ARG A CA 1
ATOM 1065 C C . ARG A 1 132 ? 8.224 5.985 -2.812 1.00 89.31 132 ARG A C 1
ATOM 1067 O O . ARG A 1 132 ? 8.591 6.985 -3.421 1.00 89.31 132 ARG A O 1
ATOM 1074 N N . SER A 1 133 ? 7.232 5.994 -1.930 1.00 91.31 133 SER A N 1
ATOM 1075 C CA . SER A 1 133 ? 6.501 7.199 -1.551 1.00 91.31 133 SER A CA 1
ATOM 1076 C C . SER A 1 13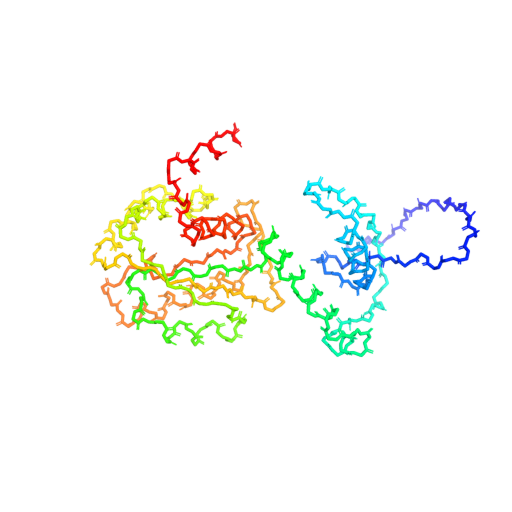3 ? 5.950 7.086 -0.131 1.00 91.31 133 SER A C 1
ATOM 1078 O O . SER A 1 133 ? 5.856 6.001 0.449 1.00 91.31 133 SER A O 1
ATOM 1080 N N . SER A 1 134 ? 5.624 8.242 0.444 1.00 93.00 134 SER A N 1
ATOM 1081 C CA . SER A 1 134 ? 5.013 8.379 1.762 1.00 93.00 134 SER A CA 1
ATOM 1082 C C . SER A 1 134 ? 3.993 9.506 1.697 1.00 93.00 134 SER A C 1
ATOM 1084 O O . SER A 1 134 ? 4.368 10.670 1.557 1.00 93.00 134 SER A O 1
ATOM 1086 N N . MET A 1 135 ? 2.712 9.160 1.769 1.00 93.44 135 MET A N 1
ATOM 1087 C CA . MET A 1 135 ? 1.612 10.110 1.606 1.00 93.44 135 MET A CA 1
ATOM 1088 C C . MET A 1 135 ? 0.731 10.140 2.846 1.00 93.44 135 MET A C 1
ATOM 1090 O O . MET A 1 135 ? 0.453 9.109 3.458 1.00 93.44 135 MET A O 1
ATOM 1094 N N . LYS A 1 136 ? 0.310 11.339 3.251 1.00 92.94 136 LYS A N 1
ATOM 1095 C CA . LYS A 1 136 ? -0.597 11.542 4.384 1.00 92.94 136 LYS A CA 1
ATOM 1096 C C . LYS A 1 136 ? -1.968 11.933 3.864 1.00 92.94 136 LYS A C 1
ATOM 1098 O O . LYS A 1 136 ? -2.083 12.913 3.137 1.00 92.94 136 LYS A O 1
ATOM 1103 N N . TYR A 1 137 ? -2.994 11.231 4.326 1.00 90.31 137 TYR A N 1
ATOM 1104 C CA . TYR A 1 137 ? -4.378 11.491 3.946 1.00 90.31 137 TYR A CA 1
ATOM 1105 C C . TYR A 1 137 ? -5.169 11.923 5.175 1.00 90.31 137 TYR A C 1
ATOM 1107 O O . TYR A 1 137 ? -5.135 11.269 6.223 1.00 90.31 137 TYR A O 1
ATOM 1115 N N . ASN A 1 138 ? -5.885 13.038 5.050 1.00 86.38 138 ASN A N 1
ATOM 1116 C CA . ASN A 1 138 ? -6.869 13.465 6.037 1.00 86.38 138 ASN A CA 1
ATOM 1117 C C . ASN A 1 138 ? -8.242 12.959 5.597 1.00 86.38 138 ASN A C 1
ATOM 1119 O O . ASN A 1 138 ? -8.741 13.352 4.549 1.00 86.38 138 ASN A O 1
ATOM 1123 N N . ILE A 1 139 ? -8.838 12.089 6.405 1.00 82.38 139 ILE A N 1
ATOM 1124 C CA . ILE A 1 139 ? -9.991 11.263 6.024 1.00 82.38 139 ILE A CA 1
ATOM 1125 C C . ILE A 1 139 ? -11.147 11.481 6.997 1.00 82.38 139 ILE A C 1
ATOM 1127 O O . ILE A 1 139 ? -11.908 10.575 7.333 1.00 82.38 139 ILE A O 1
ATOM 1131 N N . SER A 1 140 ? -11.258 12.707 7.503 1.00 77.75 140 SER A N 1
ATOM 1132 C CA . SER A 1 140 ? -12.277 13.087 8.481 1.00 77.75 140 SER A CA 1
ATOM 1133 C C . SER A 1 140 ? -13.696 12.740 8.034 1.00 77.75 140 SER A C 1
ATOM 1135 O O . SER A 1 140 ? -14.519 12.348 8.859 1.00 77.75 140 SER A O 1
ATOM 1137 N N . LYS A 1 141 ? -13.966 12.814 6.727 1.00 78.44 141 LYS A N 1
ATOM 1138 C CA . LYS A 1 141 ? -15.189 12.306 6.107 1.00 78.44 141 LYS A CA 1
ATOM 1139 C C . LYS A 1 141 ? -14.950 10.869 5.633 1.00 78.44 141 LYS A C 1
ATOM 1141 O O . LYS A 1 141 ? -13.963 10.599 4.962 1.00 78.44 141 LYS A O 1
ATOM 1146 N N . ASN A 1 142 ? -15.874 9.962 5.952 1.00 83.69 142 ASN A N 1
ATOM 1147 C CA . ASN A 1 142 ? -15.900 8.574 5.463 1.00 83.69 142 ASN A CA 1
ATOM 1148 C C . ASN A 1 142 ? -14.799 7.623 5.975 1.00 83.69 142 ASN A C 1
ATOM 1150 O O . ASN A 1 142 ? -14.632 6.552 5.394 1.00 83.69 142 ASN A O 1
ATOM 1154 N N . PHE A 1 143 ? -14.111 7.937 7.080 1.00 89.38 143 PHE A N 1
ATOM 1155 C CA . PHE A 1 143 ? -13.074 7.070 7.667 1.00 89.38 143 PHE A CA 1
ATOM 1156 C C . PHE A 1 143 ? -13.509 5.600 7.814 1.00 89.38 143 PHE A C 1
ATOM 1158 O O . PHE A 1 143 ? -12.816 4.696 7.356 1.00 89.38 143 PHE A O 1
ATOM 1165 N N . ASP A 1 144 ? -14.687 5.352 8.391 1.00 90.44 144 ASP A N 1
ATOM 1166 C CA . ASP A 1 144 ? -15.225 3.997 8.578 1.00 90.44 144 ASP A CA 1
ATOM 1167 C C . ASP A 1 144 ? -15.385 3.247 7.262 1.00 90.44 144 ASP A C 1
ATOM 1169 O O . ASP A 1 144 ? -15.128 2.047 7.194 1.00 90.44 144 ASP A O 1
ATOM 1173 N N . ARG A 1 145 ? -15.844 3.958 6.227 1.00 89.50 145 ARG A N 1
ATOM 1174 C CA . ARG A 1 145 ? -16.055 3.377 4.906 1.00 89.50 145 ARG A CA 1
ATOM 1175 C C . ARG A 1 145 ? -14.713 3.075 4.255 1.00 89.50 145 ARG A C 1
ATOM 1177 O O . ARG A 1 145 ? -14.534 1.962 3.802 1.00 89.50 145 ARG A O 1
ATOM 1184 N N . LEU A 1 146 ? -13.727 3.967 4.364 1.00 92.06 146 LEU A N 1
ATOM 1185 C CA . LEU A 1 146 ? -12.370 3.678 3.895 1.00 92.06 146 LEU A CA 1
ATOM 1186 C C . LEU A 1 146 ? -11.770 2.432 4.556 1.00 92.06 146 LEU A C 1
ATOM 1188 O O . LEU A 1 146 ? -11.210 1.577 3.876 1.00 92.06 146 LEU A O 1
ATOM 1192 N N . VAL A 1 147 ? -11.899 2.297 5.879 1.00 91.81 147 VAL A N 1
ATOM 1193 C CA . VAL A 1 147 ? -11.423 1.090 6.570 1.00 91.81 147 VAL A CA 1
ATOM 1194 C C . VAL A 1 147 ? -12.176 -0.148 6.078 1.00 91.81 147 VAL A C 1
ATOM 1196 O O . VAL A 1 147 ? -11.575 -1.206 5.960 1.00 91.81 147 VAL A O 1
ATOM 1199 N N . LYS A 1 148 ? -13.472 -0.060 5.771 1.00 91.19 148 LYS A N 1
ATOM 1200 C CA . LYS A 1 148 ? -14.214 -1.193 5.196 1.00 91.19 148 LYS A CA 1
ATOM 1201 C C . LYS A 1 148 ? -13.749 -1.516 3.780 1.00 91.19 148 LYS A C 1
ATOM 1203 O O . LYS A 1 148 ? -13.517 -2.686 3.498 1.00 91.19 148 LYS A O 1
ATOM 1208 N N . ASP A 1 149 ? -13.548 -0.504 2.949 1.00 91.44 149 ASP A N 1
ATOM 1209 C CA . ASP A 1 149 ? -13.179 -0.642 1.544 1.00 91.44 149 ASP A CA 1
ATOM 1210 C C . ASP A 1 149 ? -11.793 -1.259 1.407 1.00 91.44 149 ASP A C 1
ATOM 1212 O O . ASP A 1 149 ? -11.655 -2.263 0.711 1.00 91.44 149 ASP A O 1
ATOM 1216 N N . ILE A 1 150 ? -10.799 -0.776 2.162 1.00 92.06 150 ILE A N 1
ATOM 1217 C CA . ILE A 1 150 ? -9.450 -1.369 2.217 1.00 92.06 150 ILE A CA 1
ATOM 1218 C C . ILE A 1 150 ? -9.513 -2.867 2.534 1.00 92.06 150 ILE A C 1
ATOM 1220 O O . ILE A 1 150 ? -8.722 -3.636 2.008 1.00 92.06 150 ILE A O 1
ATOM 1224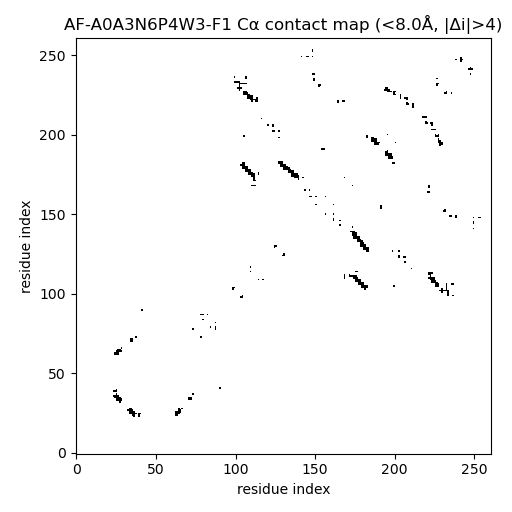 N N . TYR A 1 151 ? -10.438 -3.304 3.389 1.00 89.69 151 TYR A N 1
ATOM 1225 C CA . TYR A 1 151 ? -10.530 -4.694 3.845 1.00 89.69 151 TYR A CA 1
ATOM 1226 C C . TYR A 1 151 ? -11.568 -5.531 3.089 1.00 89.69 151 TYR A C 1
ATOM 1228 O O . TYR A 1 151 ? -11.746 -6.702 3.417 1.00 89.69 151 TYR A O 1
ATOM 1236 N N . SER A 1 152 ? -12.285 -4.948 2.129 1.00 89.06 152 SER A N 1
ATOM 1237 C CA . SER A 1 152 ? -13.439 -5.587 1.480 1.00 89.06 152 SER A CA 1
ATOM 1238 C C . SER A 1 152 ? -13.071 -6.871 0.736 1.00 89.06 152 SER A C 1
ATOM 1240 O O . SER A 1 152 ? -13.851 -7.822 0.742 1.00 89.06 152 SER A O 1
ATOM 1242 N N . ILE A 1 153 ? -11.861 -6.919 0.183 1.00 84.62 153 ILE A N 1
ATOM 1243 C CA . ILE A 1 153 ? -11.344 -8.057 -0.581 1.00 84.62 153 ILE A CA 1
ATOM 1244 C C . ILE A 1 1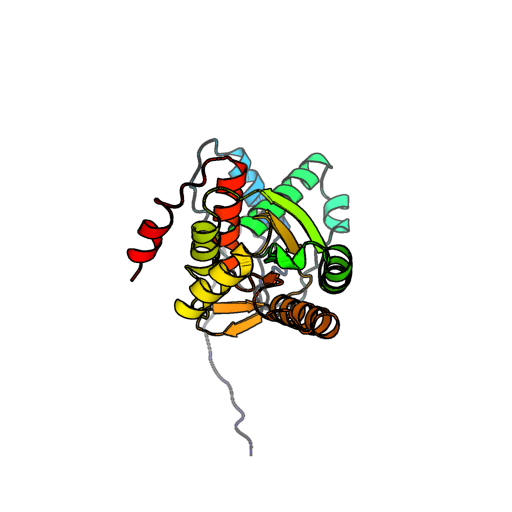53 ? -10.358 -8.934 0.202 1.00 84.62 153 ILE A C 1
ATOM 1246 O O . ILE A 1 153 ? -9.951 -9.985 -0.284 1.00 84.62 153 ILE A O 1
ATOM 1250 N N . ASP A 1 154 ? -9.990 -8.540 1.427 1.00 81.06 154 ASP A N 1
ATOM 1251 C CA . ASP A 1 154 ? -9.114 -9.340 2.283 1.00 81.06 154 ASP A CA 1
ATOM 1252 C C . ASP A 1 154 ? -9.936 -10.415 3.002 1.00 81.06 154 ASP A C 1
ATOM 1254 O O . ASP A 1 154 ? -10.542 -10.181 4.054 1.00 81.06 154 ASP A O 1
ATOM 1258 N N . GLN A 1 155 ? -9.943 -11.618 2.427 1.00 73.62 155 GLN A N 1
ATOM 1259 C CA . GLN A 1 155 ? -10.725 -12.756 2.919 1.00 73.62 155 GLN A CA 1
ATOM 1260 C C . GLN A 1 155 ? -10.333 -13.204 4.336 1.00 73.62 155 GLN A C 1
ATOM 1262 O O . GLN A 1 155 ? -11.104 -13.890 5.003 1.00 73.62 155 GLN A O 1
ATOM 1267 N N . ARG A 1 156 ? -9.161 -12.787 4.833 1.00 73.50 156 ARG A N 1
ATOM 1268 C CA . ARG A 1 156 ? -8.665 -13.132 6.175 1.00 73.50 156 ARG A CA 1
ATOM 1269 C C . ARG A 1 156 ? -9.297 -12.279 7.276 1.00 73.50 156 ARG A C 1
ATOM 1271 O O . ARG A 1 156 ? -9.073 -12.541 8.456 1.00 73.50 156 ARG A O 1
ATOM 1278 N N . ASN A 1 157 ? -10.042 -11.231 6.921 1.00 71.81 157 ASN A N 1
ATOM 1279 C CA . ASN A 1 157 ? -10.590 -10.283 7.882 1.00 71.81 157 ASN A CA 1
ATOM 1280 C C . ASN A 1 157 ? -12.101 -10.431 8.049 1.00 71.81 157 ASN A C 1
ATOM 1282 O O . ASN A 1 157 ? -12.892 -9.909 7.263 1.00 71.81 157 ASN A O 1
ATOM 1286 N N . GLU A 1 158 ? -12.504 -11.066 9.148 1.00 79.25 158 GLU A N 1
ATOM 1287 C CA . GLU A 1 158 ? -13.905 -11.185 9.546 1.00 79.25 158 GLU A CA 1
ATOM 1288 C C . GLU A 1 158 ? -14.545 -9.821 9.855 1.00 79.25 158 GLU A C 1
ATOM 1290 O O . GLU A 1 158 ? -13.908 -8.893 10.365 1.00 79.25 158 GLU A O 1
ATOM 1295 N N . ARG A 1 159 ? -15.852 -9.698 9.584 1.00 81.62 159 ARG A N 1
ATOM 1296 C CA . ARG A 1 159 ? -16.591 -8.431 9.723 1.00 81.62 159 ARG A CA 1
ATOM 1297 C C . ARG A 1 159 ? -16.484 -7.825 11.124 1.00 81.62 159 ARG A C 1
ATOM 1299 O O . ARG A 1 159 ? -16.197 -6.637 11.242 1.00 81.62 159 ARG A O 1
ATOM 1306 N N . TRP A 1 160 ? -16.665 -8.631 12.170 1.00 80.69 160 TRP A N 1
ATOM 1307 C CA . TRP A 1 160 ? -16.607 -8.149 13.555 1.00 80.69 160 TRP A CA 1
ATOM 1308 C C . TRP A 1 160 ? -15.219 -7.603 13.920 1.00 80.69 160 TRP A C 1
ATOM 1310 O O . TRP A 1 160 ? -15.115 -6.648 14.690 1.00 80.69 160 TRP A O 1
ATOM 1320 N N . PHE A 1 161 ? -14.148 -8.162 13.344 1.00 83.75 161 PHE A N 1
ATOM 1321 C CA . PHE A 1 161 ? -12.785 -7.689 13.573 1.00 83.75 161 PHE A CA 1
ATOM 1322 C C . PHE A 1 161 ? -12.570 -6.316 12.929 1.00 83.75 161 PHE A C 1
ATOM 1324 O O . PHE A 1 161 ? -11.983 -5.425 13.550 1.00 83.75 161 PHE A O 1
ATOM 1331 N N . ARG A 1 162 ? -13.116 -6.108 11.722 1.00 86.25 162 ARG A N 1
ATOM 1332 C CA . ARG A 1 162 ? -13.117 -4.799 11.047 1.00 86.25 162 ARG A CA 1
ATOM 1333 C C . ARG A 1 162 ? -13.895 -3.755 11.843 1.00 86.25 162 ARG A C 1
ATOM 1335 O O . ARG A 1 162 ? -13.380 -2.664 12.071 1.00 86.25 162 ARG A O 1
ATOM 1342 N N . ASP A 1 163 ? -15.089 -4.096 12.321 1.00 88.56 163 ASP A N 1
ATOM 1343 C CA . ASP A 1 163 ? -15.924 -3.173 13.097 1.00 88.56 163 ASP A CA 1
ATOM 1344 C C . ASP A 1 163 ? -15.261 -2.805 14.439 1.00 88.56 163 ASP A C 1
ATOM 1346 O O . ASP A 1 163 ? -15.196 -1.626 14.800 1.00 88.56 163 ASP A O 1
ATOM 1350 N N . LYS A 1 164 ? -14.657 -3.781 15.135 1.00 88.62 164 LYS A N 1
ATOM 1351 C CA . LYS A 1 164 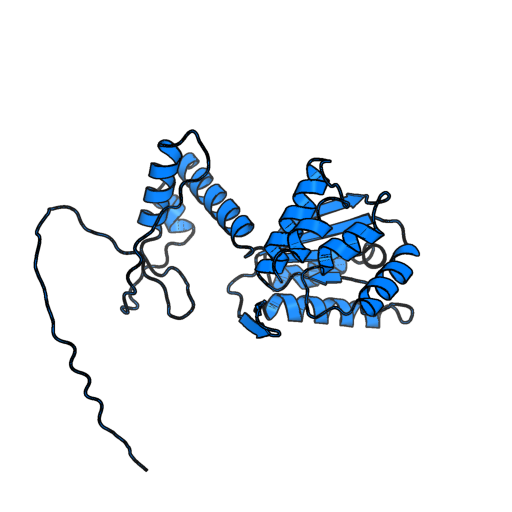? -13.843 -3.531 16.337 1.00 88.62 164 LYS A CA 1
ATOM 1352 C C . LYS A 1 164 ? -12.658 -2.616 16.033 1.00 88.62 164 LYS A C 1
ATOM 1354 O O . LYS A 1 164 ? -12.376 -1.694 16.793 1.00 88.62 164 LYS A O 1
ATOM 1359 N N . LYS A 1 165 ? -11.966 -2.841 14.916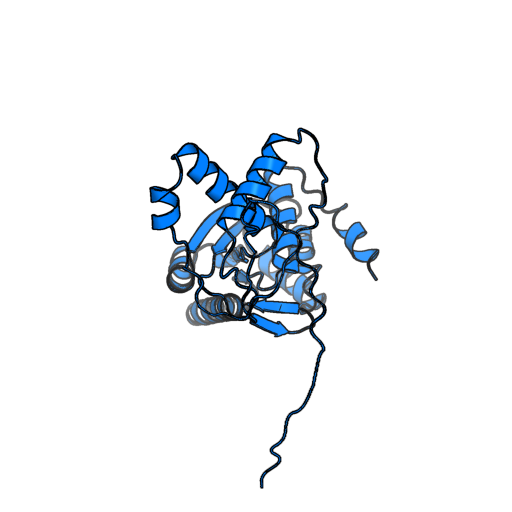 1.00 88.88 165 LYS A N 1
ATOM 1360 C CA . LYS A 1 165 ? -10.848 -1.997 14.492 1.00 88.88 165 LYS A CA 1
ATOM 1361 C C . LYS A 1 165 ? -11.291 -0.557 14.247 1.00 88.88 165 LYS A C 1
ATOM 1363 O O . LYS A 1 165 ? -10.639 0.356 14.738 1.00 88.88 165 LYS A O 1
ATOM 1368 N N . ILE A 1 166 ? -12.402 -0.349 13.545 1.00 91.12 166 ILE A N 1
ATOM 1369 C CA . ILE A 1 166 ? -12.975 0.985 13.314 1.00 91.12 166 ILE A CA 1
ATOM 1370 C C . ILE A 1 166 ? -13.283 1.675 14.643 1.00 91.12 166 ILE A C 1
ATOM 1372 O O . ILE A 1 166 ? -12.866 2.814 14.847 1.00 91.12 166 ILE A O 1
ATOM 1376 N N . TYR A 1 167 ? -13.955 0.976 15.562 1.00 91.25 167 TYR A N 1
ATOM 1377 C CA . TYR A 1 167 ? -14.268 1.498 16.893 1.00 91.25 167 TYR A CA 1
ATOM 1378 C C . TYR A 1 167 ? -13.017 1.990 17.637 1.00 91.25 167 TYR A C 1
ATOM 1380 O O . TYR A 1 167 ? -13.014 3.077 18.211 1.00 91.25 167 TYR A O 1
ATOM 1388 N N . GLU A 1 168 ? -11.928 1.227 17.577 1.00 89.69 168 GLU A N 1
ATOM 1389 C CA . GLU A 1 168 ? -10.669 1.584 18.230 1.00 89.69 168 GLU A CA 1
ATOM 1390 C C . GLU A 1 168 ? -9.941 2.743 17.544 1.00 89.69 168 GLU A C 1
ATOM 1392 O O . GLU A 1 168 ? -9.395 3.625 18.206 1.00 89.69 168 GLU A O 1
ATOM 1397 N N . LEU A 1 169 ? -9.969 2.790 16.213 1.00 90.06 169 LEU A N 1
ATOM 1398 C CA . LEU A 1 169 ? -9.322 3.848 15.441 1.00 90.06 169 LEU A CA 1
ATOM 1399 C C . LEU A 1 169 ? -10.016 5.210 15.578 1.00 90.06 169 LEU A C 1
ATOM 1401 O O . LEU A 1 169 ? -9.342 6.237 15.503 1.00 90.06 169 LEU A O 1
ATOM 1405 N N . LYS A 1 170 ? -11.327 5.233 15.854 1.00 90.69 170 LYS A N 1
ATOM 1406 C CA . LYS A 1 170 ? -12.099 6.464 16.103 1.00 90.69 170 LYS A CA 1
ATOM 1407 C C . LYS A 1 170 ? -11.652 7.260 17.328 1.00 90.69 170 LYS A C 1
ATOM 1409 O O . LYS A 1 170 ? -12.001 8.429 17.446 1.00 90.69 170 LYS A O 1
ATOM 1414 N N . LYS A 1 171 ? -10.877 6.656 18.231 1.00 89.44 171 LYS A N 1
ATOM 1415 C CA . LYS A 1 171 ? -10.322 7.335 19.414 1.00 89.44 171 LYS A CA 1
ATOM 1416 C C . LYS A 1 171 ? -9.221 8.345 19.058 1.00 89.44 171 LYS A C 1
ATOM 1418 O O . LYS A 1 171 ? -8.782 9.103 19.917 1.00 89.44 171 LYS A O 1
ATOM 1423 N N . TYR A 1 172 ? -8.767 8.353 17.806 1.00 89.06 172 TYR A N 1
ATOM 1424 C CA . TYR A 1 172 ? -7.670 9.177 17.313 1.00 89.06 172 TYR A CA 1
ATOM 1425 C C . TYR A 1 172 ? -8.141 10.125 16.201 1.00 89.06 172 TYR A C 1
ATOM 1427 O O . TYR A 1 172 ? -9.198 9.942 15.599 1.00 89.06 172 TYR A O 1
ATOM 1435 N N . LYS A 1 173 ? -7.320 11.132 15.878 1.00 89.81 173 LYS A N 1
ATOM 1436 C CA . LYS A 1 173 ? -7.572 12.031 14.742 1.00 89.81 173 LYS A CA 1
ATOM 1437 C C . LYS A 1 173 ? -7.601 11.222 13.427 1.00 89.81 173 LYS A C 1
ATOM 1439 O O . LYS A 1 173 ? -6.658 10.471 13.194 1.00 89.81 173 LYS A O 1
ATOM 1444 N N . PRO A 1 174 ? -8.616 11.379 12.554 1.00 89.88 174 PRO A N 1
ATOM 1445 C CA . PRO A 1 174 ? -8.823 10.541 11.365 1.00 89.88 174 PRO A CA 1
ATOM 1446 C C . PRO A 1 174 ? -7.854 10.892 10.225 1.00 89.88 174 PRO A C 1
ATOM 1448 O O . PRO A 1 174 ? -8.230 11.435 9.187 1.00 89.88 174 PRO A O 1
ATOM 1451 N N . SER A 1 175 ? -6.577 10.592 10.431 1.00 90.44 175 SER A N 1
ATOM 1452 C CA . SER A 1 175 ? -5.516 10.716 9.439 1.00 90.44 175 SER A CA 1
ATOM 1453 C C . SER A 1 175 ? -4.755 9.406 9.329 1.00 90.44 175 SER A C 1
ATOM 1455 O O . SER A 1 175 ? -4.380 8.836 10.354 1.00 90.44 175 SER A O 1
ATOM 1457 N N . ILE A 1 176 ? -4.486 8.964 8.106 1.00 92.94 176 ILE A N 1
ATOM 1458 C CA . ILE A 1 176 ? -3.575 7.844 7.848 1.00 92.94 176 ILE A CA 1
ATOM 1459 C C . ILE A 1 176 ? -2.326 8.350 7.149 1.00 92.94 176 ILE A C 1
ATOM 1461 O O . ILE A 1 176 ? -2.321 9.409 6.515 1.00 92.94 176 ILE A O 1
ATOM 1465 N N . GLN A 1 177 ? -1.281 7.543 7.229 1.00 93.44 177 GLN A N 1
ATOM 1466 C CA . GLN A 1 177 ? -0.116 7.680 6.378 1.00 93.44 177 GLN A CA 1
ATOM 1467 C C . GLN A 1 177 ? 0.092 6.373 5.627 1.00 93.44 177 GLN A C 1
ATOM 1469 O O . GLN A 1 177 ? 0.038 5.308 6.233 1.00 93.44 177 GLN A O 1
ATOM 1474 N N . VAL A 1 178 ? 0.313 6.444 4.322 1.00 94.69 178 VAL A N 1
ATOM 1475 C CA . VAL A 1 178 ? 0.558 5.272 3.485 1.00 94.69 178 VAL A CA 1
ATOM 1476 C C . VAL A 1 178 ? 1.978 5.327 2.966 1.00 94.69 178 VAL A C 1
ATOM 1478 O O . VAL A 1 178 ? 2.423 6.344 2.434 1.00 94.69 178 VAL A O 1
ATOM 1481 N N . LEU A 1 179 ? 2.686 4.223 3.153 1.00 94.12 179 LEU A N 1
ATOM 1482 C CA . LEU A 1 179 ? 3.977 3.958 2.550 1.00 94.12 179 LEU A CA 1
ATOM 1483 C C . LEU A 1 179 ? 3.771 3.033 1.358 1.00 94.12 179 LEU A C 1
ATOM 1485 O O . LEU A 1 179 ? 3.259 1.929 1.538 1.00 94.12 179 LEU A O 1
ATOM 1489 N N . THR A 1 180 ? 4.216 3.452 0.178 1.00 94.06 180 THR A N 1
ATOM 1490 C CA . THR A 1 180 ? 4.332 2.551 -0.972 1.00 94.06 180 THR A CA 1
ATOM 1491 C C . THR A 1 180 ? 5.731 1.962 -0.971 1.00 94.06 180 THR A C 1
ATOM 1493 O O . THR A 1 180 ? 6.729 2.688 -0.994 1.00 94.06 180 THR A O 1
ATOM 1496 N N . ILE A 1 181 ? 5.808 0.640 -0.903 1.00 92.69 181 ILE A N 1
ATOM 1497 C CA . ILE A 1 181 ? 7.033 -0.112 -0.659 1.00 92.69 181 ILE A CA 1
ATOM 1498 C C . ILE A 1 181 ? 7.285 -1.017 -1.854 1.00 92.69 181 ILE A C 1
ATOM 1500 O O . ILE A 1 181 ? 6.414 -1.775 -2.278 1.00 92.69 181 ILE A O 1
ATOM 1504 N N . GLN A 1 182 ? 8.508 -0.961 -2.368 1.00 89.94 182 GLN A N 1
ATOM 1505 C CA . GLN A 1 182 ? 9.017 -1.972 -3.277 1.00 89.94 182 GLN A CA 1
ATOM 1506 C C . GLN A 1 182 ? 9.943 -2.905 -2.502 1.00 89.94 182 GLN A C 1
ATOM 1508 O O . GLN A 1 182 ? 10.962 -2.464 -1.972 1.00 89.94 182 GLN A O 1
ATOM 1513 N N . VAL A 1 183 ? 9.597 -4.187 -2.468 1.00 85.06 183 VAL A N 1
ATOM 1514 C CA . VAL A 1 183 ? 10.447 -5.239 -1.905 1.00 85.06 183 VAL A CA 1
ATOM 1515 C C . VAL A 1 183 ? 11.406 -5.720 -2.983 1.00 85.06 183 VAL A C 1
ATOM 1517 O O . VAL A 1 183 ? 10.997 -5.954 -4.122 1.00 85.06 183 VAL A O 1
ATOM 1520 N N . ASP A 1 184 ? 12.678 -5.861 -2.630 1.00 80.44 184 ASP A N 1
ATOM 1521 C CA . ASP A 1 184 ? 13.678 -6.414 -3.535 1.00 80.44 184 ASP A CA 1
ATOM 1522 C C . ASP A 1 184 ? 13.691 -7.944 -3.390 1.00 80.44 184 ASP A C 1
ATOM 1524 O O . ASP A 1 184 ? 13.857 -8.459 -2.288 1.00 80.44 184 ASP A O 1
ATOM 1528 N N . ASN A 1 185 ? 13.523 -8.667 -4.503 1.00 76.81 185 ASN A N 1
ATOM 1529 C CA . ASN A 1 185 ? 13.450 -10.139 -4.559 1.00 76.81 185 ASN A CA 1
ATOM 1530 C C . ASN A 1 185 ? 12.389 -10.747 -3.604 1.00 76.81 185 ASN A C 1
ATOM 1532 O O . ASN A 1 185 ? 12.738 -11.532 -2.720 1.00 76.81 185 ASN A O 1
ATOM 1536 N N . PRO A 1 186 ? 11.101 -10.373 -3.737 1.00 82.94 186 PRO A N 1
ATO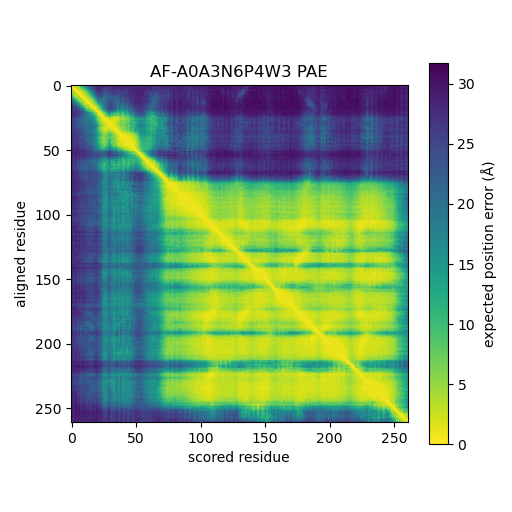M 1537 C CA . PRO A 1 186 ? 10.049 -10.875 -2.856 1.00 82.94 186 PRO A CA 1
ATOM 1538 C C . PRO A 1 186 ? 9.860 -12.387 -3.006 1.00 82.94 186 PRO A C 1
ATOM 1540 O O . PRO A 1 186 ? 9.852 -12.915 -4.118 1.00 82.94 186 PRO A O 1
ATOM 1543 N N . THR A 1 187 ? 9.626 -13.078 -1.892 1.00 84.00 187 THR A N 1
ATOM 1544 C CA . THR A 1 187 ? 9.231 -14.487 -1.896 1.00 84.00 187 THR A CA 1
ATOM 1545 C C . THR A 1 187 ? 7.757 -14.623 -1.546 1.00 84.00 187 THR A C 1
ATOM 1547 O O . THR A 1 187 ? 7.221 -13.927 -0.679 1.00 84.00 187 THR A O 1
ATOM 1550 N N . PHE A 1 188 ? 7.073 -15.553 -2.211 1.00 83.06 188 PHE A N 1
ATOM 1551 C CA . PHE A 1 188 ? 5.633 -15.730 -2.053 1.00 83.06 188 PHE A CA 1
ATOM 1552 C C . PHE A 1 188 ? 5.288 -17.089 -1.447 1.00 83.06 188 PHE A C 1
ATOM 1554 O O . PHE A 1 188 ? 6.054 -18.055 -1.512 1.00 83.06 188 PHE A O 1
ATOM 1561 N N . LYS A 1 189 ? 4.121 -17.164 -0.809 1.00 82.19 189 LYS A N 1
ATOM 1562 C CA . LYS A 1 189 ? 3.459 -18.426 -0.467 1.00 82.19 189 LYS A CA 1
ATOM 1563 C C . LYS A 1 189 ? 1.978 -18.348 -0.796 1.00 82.19 189 LYS A C 1
ATOM 1565 O O . LYS A 1 189 ? 1.388 -17.274 -0.716 1.00 82.19 189 LYS A O 1
ATOM 1570 N N . LEU A 1 190 ? 1.389 -19.501 -1.091 1.00 79.38 190 LEU A N 1
ATOM 1571 C CA . LEU A 1 190 ? -0.056 -19.634 -1.191 1.00 79.38 190 LEU A CA 1
ATOM 1572 C C . LEU A 1 190 ? -0.673 -19.536 0.213 1.00 79.38 190 LEU A C 1
ATOM 1574 O O . LEU A 1 190 ? -0.272 -20.272 1.117 1.00 79.38 190 LEU A O 1
ATOM 1578 N N . ASP A 1 191 ? -1.618 -18.619 0.399 1.00 77.12 191 ASP A N 1
ATOM 1579 C CA . ASP A 1 191 ? -2.358 -18.420 1.649 1.00 77.12 191 ASP A CA 1
ATOM 1580 C C . ASP A 1 191 ? -3.781 -17.946 1.327 1.00 77.12 191 ASP A C 1
ATOM 1582 O O . ASP A 1 191 ? -3.962 -16.990 0.576 1.00 77.12 191 ASP A O 1
ATOM 1586 N N . GLY A 1 192 ? -4.805 -18.637 1.836 1.00 67.88 192 GLY A N 1
ATOM 1587 C CA . GLY A 1 192 ? -6.208 -18.256 1.611 1.00 67.88 192 GLY A CA 1
ATOM 1588 C C . GLY A 1 192 ? -6.642 -18.154 0.138 1.00 67.88 192 GLY A C 1
ATOM 1589 O O . GLY A 1 192 ? -7.551 -17.394 -0.169 1.00 67.88 192 GLY A O 1
ATOM 1590 N N . GLY A 1 193 ? -5.985 -18.877 -0.778 1.00 68.94 193 GLY A N 1
ATOM 1591 C CA . GLY A 1 193 ? -6.280 -18.833 -2.219 1.00 68.94 193 GLY A CA 1
ATOM 1592 C C . GLY A 1 193 ? -5.570 -17.718 -3.002 1.00 68.94 193 GLY A C 1
ATOM 1593 O O . GLY A 1 193 ? -5.777 -17.617 -4.209 1.00 68.94 193 GLY A O 1
ATOM 1594 N N . GLY A 1 194 ? -4.718 -16.917 -2.351 1.00 75.12 194 GLY A N 1
ATOM 1595 C CA . GLY A 1 194 ? -3.899 -15.875 -2.978 1.00 75.12 194 GLY A CA 1
ATOM 1596 C C . GLY A 1 194 ? -2.396 -16.074 -2.755 1.00 75.12 194 GLY A C 1
ATOM 1597 O O . GLY A 1 194 ? -1.970 -16.819 -1.870 1.00 75.12 194 GLY A O 1
ATOM 1598 N N . MET A 1 195 ? -1.579 -15.400 -3.569 1.00 79.75 195 MET A N 1
ATOM 1599 C CA . MET A 1 195 ? -0.121 -15.368 -3.405 1.00 79.75 195 MET A CA 1
ATOM 1600 C C . MET A 1 195 ? 0.265 -14.221 -2.475 1.00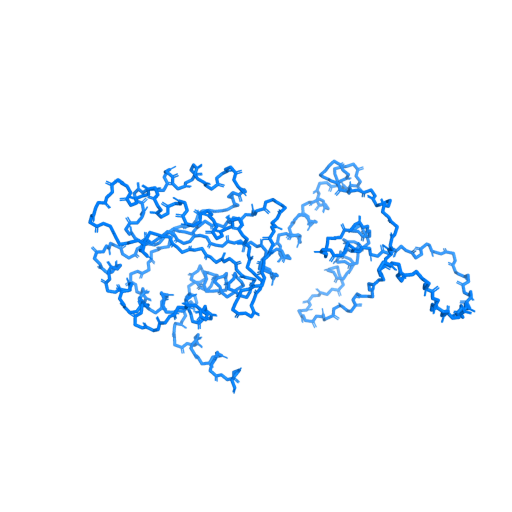 79.75 195 MET A C 1
ATOM 1602 O O . MET A 1 195 ? 0.119 -13.053 -2.831 1.00 79.75 195 MET A O 1
ATOM 1606 N N . MET A 1 196 ? 0.770 -14.559 -1.289 1.00 85.44 196 MET A N 1
ATOM 1607 C CA . MET A 1 196 ? 1.157 -13.594 -0.265 1.00 85.44 196 MET A CA 1
ATOM 1608 C C . MET A 1 196 ? 2.679 -13.444 -0.178 1.00 85.44 196 MET A C 1
ATOM 1610 O O . MET A 1 196 ? 3.394 -14.435 -0.010 1.00 85.44 196 MET A O 1
ATOM 1614 N N . CYS A 1 197 ? 3.171 -12.206 -0.221 1.00 87.38 197 CYS A N 1
ATOM 1615 C CA . CYS A 1 197 ? 4.574 -11.861 -0.014 1.00 87.38 197 CYS A CA 1
ATOM 1616 C C . CYS A 1 197 ? 4.976 -12.053 1.456 1.00 87.38 197 CYS A C 1
ATOM 1618 O O . CYS A 1 197 ? 4.413 -11.436 2.369 1.00 87.38 197 CYS A O 1
ATOM 1620 N N . LYS A 1 198 ? 5.970 -12.913 1.698 1.00 88.75 198 LYS A N 1
ATOM 1621 C CA . LYS A 1 198 ? 6.423 -13.265 3.051 1.00 88.75 198 LYS A CA 1
ATOM 1622 C C . LYS A 1 198 ? 7.121 -12.097 3.734 1.00 88.75 198 LYS A C 1
ATOM 1624 O O . LYS A 1 198 ? 6.916 -11.890 4.928 1.00 88.75 198 LYS A O 1
ATOM 1629 N N . GLU A 1 199 ? 7.912 -11.327 2.997 1.00 90.56 199 GLU A N 1
ATOM 1630 C CA . GLU A 1 199 ? 8.698 -10.214 3.529 1.00 90.56 199 GLU A CA 1
ATOM 1631 C C . GLU A 1 199 ? 7.781 -9.115 4.071 1.00 90.56 199 GLU A C 1
ATOM 1633 O O . GLU A 1 199 ? 7.949 -8.678 5.207 1.00 90.56 199 GLU A O 1
ATOM 1638 N N . VAL A 1 200 ? 6.745 -8.732 3.317 1.00 92.50 200 VAL A N 1
ATOM 1639 C CA . VAL A 1 200 ? 5.769 -7.712 3.744 1.00 92.50 200 VAL A CA 1
ATOM 1640 C C . VAL A 1 200 ? 4.942 -8.197 4.929 1.00 92.50 200 VAL A C 1
ATOM 1642 O O . VAL A 1 200 ? 4.721 -7.452 5.890 1.00 92.50 200 VAL A O 1
ATOM 1645 N N . TYR A 1 201 ? 4.519 -9.463 4.903 1.00 92.75 201 TYR A N 1
ATOM 1646 C CA . TYR A 1 201 ? 3.821 -10.072 6.029 1.00 92.75 201 TYR A CA 1
ATOM 1647 C C . TYR A 1 201 ? 4.676 -10.042 7.309 1.00 92.75 201 TYR A C 1
ATOM 1649 O O . TYR A 1 201 ? 4.197 -9.605 8.360 1.00 92.75 201 TYR A O 1
ATOM 1657 N N . ASN A 1 202 ? 5.940 -10.462 7.223 1.00 92.31 202 ASN A N 1
ATOM 1658 C CA . ASN A 1 202 ? 6.866 -10.489 8.356 1.00 92.31 202 ASN A CA 1
ATOM 1659 C C . ASN A 1 202 ? 7.167 -9.075 8.866 1.00 92.31 202 ASN A C 1
ATOM 1661 O O . ASN A 1 202 ? 7.062 -8.826 10.065 1.00 92.31 202 ASN A O 1
ATOM 1665 N N . MET A 1 203 ? 7.411 -8.126 7.960 1.00 92.00 203 MET A N 1
ATOM 1666 C CA . MET A 1 203 ? 7.612 -6.711 8.282 1.00 92.00 203 MET A CA 1
ATOM 1667 C C . MET A 1 203 ? 6.444 -6.148 9.104 1.00 92.00 203 MET A C 1
ATOM 1669 O O . MET A 1 203 ? 6.641 -5.546 10.161 1.00 92.00 203 MET A O 1
ATOM 1673 N N . LYS A 1 204 ? 5.203 -6.411 8.671 1.00 92.44 204 LYS A N 1
ATOM 1674 C CA . LYS A 1 204 ? 3.977 -6.045 9.400 1.00 92.44 204 LYS A CA 1
ATOM 1675 C C . LYS A 1 204 ? 3.941 -6.659 10.803 1.00 92.44 204 LYS A C 1
ATOM 1677 O O . LYS A 1 204 ? 3.564 -5.977 11.759 1.00 92.44 204 LYS A O 1
ATOM 1682 N N . VAL A 1 205 ? 4.296 -7.938 10.942 1.00 92.00 205 VAL A N 1
ATOM 1683 C CA . VAL A 1 205 ? 4.327 -8.642 12.236 1.00 92.00 205 VAL A CA 1
ATOM 1684 C C . VAL A 1 205 ? 5.365 -8.027 13.175 1.00 92.00 205 VAL A C 1
ATOM 1686 O O . VAL A 1 205 ? 5.051 -7.781 14.345 1.00 92.00 205 VAL A O 1
ATOM 1689 N N . ASP A 1 206 ? 6.563 -7.745 12.673 1.00 90.88 206 ASP A N 1
ATOM 1690 C CA . ASP A 1 206 ? 7.675 -7.214 13.459 1.00 90.88 206 ASP A CA 1
ATOM 1691 C C . ASP A 1 206 ? 7.410 -5.788 13.935 1.00 90.88 206 ASP A C 1
ATOM 1693 O O . ASP A 1 206 ? 7.608 -5.489 15.115 1.00 90.88 206 ASP A O 1
ATOM 1697 N N . ILE A 1 207 ? 6.863 -4.930 13.070 1.00 90.25 207 ILE A N 1
ATOM 1698 C CA . ILE A 1 207 ? 6.431 -3.579 13.450 1.00 90.25 207 ILE A CA 1
ATOM 1699 C C . ILE A 1 207 ? 5.421 -3.646 14.600 1.00 90.25 207 ILE A C 1
ATOM 1701 O O . ILE A 1 207 ? 5.590 -2.983 15.625 1.00 90.25 207 ILE A O 1
ATOM 1705 N N . ARG A 1 208 ? 4.382 -4.483 14.469 1.00 90.25 208 ARG A N 1
ATOM 1706 C CA . ARG A 1 208 ? 3.338 -4.606 15.498 1.00 90.25 208 ARG A CA 1
ATOM 1707 C C . ARG A 1 208 ? 3.892 -5.132 16.821 1.00 90.25 208 ARG A C 1
ATOM 1709 O O . ARG A 1 208 ? 3.512 -4.622 17.872 1.00 90.25 208 ARG A O 1
ATOM 1716 N N . LYS A 1 209 ? 4.784 -6.129 16.781 1.00 89.12 209 LYS A N 1
ATOM 1717 C CA . LYS A 1 209 ? 5.428 -6.686 17.982 1.00 89.12 209 LYS A CA 1
ATOM 1718 C C . LYS A 1 209 ? 6.285 -5.646 18.693 1.00 89.12 209 LYS A C 1
ATOM 1720 O O . LYS A 1 209 ? 6.233 -5.568 19.914 1.00 89.12 209 LYS A O 1
ATOM 1725 N N . ASN A 1 210 ? 7.074 -4.868 17.954 1.00 87.06 210 ASN A N 1
ATOM 1726 C CA . ASN A 1 210 ? 7.950 -3.872 18.563 1.00 87.06 210 ASN A CA 1
ATOM 1727 C C . ASN A 1 210 ? 7.153 -2.725 19.185 1.00 87.06 210 ASN A C 1
ATOM 1729 O O . ASN A 1 210 ? 7.372 -2.416 20.349 1.00 87.06 210 ASN A O 1
ATOM 1733 N N . ILE A 1 211 ? 6.147 -2.190 18.492 1.00 85.38 211 ILE A N 1
ATOM 1734 C CA . ILE A 1 211 ? 5.323 -1.108 19.055 1.00 85.38 211 ILE A CA 1
ATOM 1735 C C . ILE A 1 211 ? 4.518 -1.584 20.279 1.00 85.38 211 ILE A C 1
ATOM 1737 O O . ILE A 1 211 ? 4.355 -0.839 21.244 1.00 85.38 211 ILE A O 1
ATOM 1741 N N . GLN A 1 212 ? 4.064 -2.843 20.294 1.00 85.69 212 GLN A N 1
ATOM 1742 C CA . GLN A 1 212 ? 3.373 -3.416 21.455 1.00 85.69 212 GLN A CA 1
ATOM 1743 C C . GLN A 1 212 ? 4.266 -3.529 22.702 1.00 85.69 212 GLN A C 1
ATOM 1745 O O . GLN A 1 212 ? 3.752 -3.448 23.817 1.00 85.69 212 GLN A O 1
ATOM 1750 N N . LYS A 1 213 ? 5.587 -3.702 22.551 1.00 85.25 213 LYS A N 1
ATOM 1751 C CA . LYS A 1 213 ? 6.504 -3.717 23.705 1.00 85.25 213 LYS A CA 1
ATOM 1752 C C . LYS A 1 213 ? 6.520 -2.370 24.426 1.00 85.25 213 LYS A C 1
ATOM 1754 O O . LYS A 1 213 ? 6.567 -2.348 25.654 1.00 85.25 213 LYS A O 1
ATOM 1759 N N . ASP A 1 214 ? 6.419 -1.281 23.670 1.00 78.75 214 ASP A N 1
ATOM 1760 C CA . ASP A 1 214 ? 6.512 0.078 24.202 1.00 78.75 214 ASP A CA 1
ATOM 1761 C C . ASP A 1 214 ? 5.171 0.596 24.746 1.00 78.75 214 ASP A C 1
ATOM 1763 O O . ASP A 1 214 ? 5.154 1.508 25.573 1.00 78.75 214 ASP A O 1
ATOM 1767 N N . ARG A 1 215 ? 4.034 0.008 24.333 1.00 72.38 215 ARG A N 1
ATOM 1768 C CA . ARG A 1 215 ? 2.687 0.399 24.787 1.00 72.38 215 ARG A CA 1
ATOM 1769 C C . ARG A 1 215 ? 1.816 -0.790 25.170 1.00 72.38 215 ARG A C 1
ATOM 1771 O O . ARG A 1 215 ? 1.371 -1.561 24.327 1.00 72.38 215 ARG A O 1
ATOM 1778 N N . ARG A 1 216 ? 1.496 -0.893 26.463 1.00 68.00 216 ARG A N 1
ATOM 1779 C CA . ARG A 1 216 ? 0.610 -1.945 26.998 1.00 68.00 216 ARG A CA 1
ATOM 1780 C C . ARG A 1 216 ? -0.874 -1.699 26.713 1.00 68.00 216 ARG A C 1
ATOM 1782 O O . ARG A 1 216 ? -1.643 -2.651 26.685 1.00 68.00 216 ARG A O 1
ATOM 1789 N N . ASP A 1 217 ? -1.269 -0.447 26.494 1.00 68.75 217 ASP A N 1
ATOM 1790 C CA . ASP A 1 217 ? -2.627 -0.014 26.130 1.00 68.75 217 ASP A CA 1
ATOM 1791 C C . ASP A 1 217 ? -2.916 -0.136 24.621 1.00 68.75 217 ASP A C 1
ATOM 1793 O O . ASP A 1 217 ? -4.016 0.160 24.154 1.00 68.75 217 ASP A O 1
ATOM 1797 N N . TYR A 1 218 ? -1.927 -0.579 23.845 1.00 67.69 218 TYR A N 1
ATOM 1798 C CA . TYR A 1 218 ? -1.990 -0.654 22.396 1.00 67.69 218 TYR A CA 1
ATOM 1799 C C . TYR A 1 218 ? -2.673 -1.937 21.898 1.00 67.69 218 TYR A C 1
ATOM 1801 O O . TYR A 1 218 ? -2.403 -3.053 22.348 1.00 67.69 218 TYR A O 1
ATOM 1809 N N . ILE A 1 219 ? -3.535 -1.782 20.892 1.00 68.75 219 ILE A N 1
ATOM 1810 C CA . ILE A 1 219 ? -4.244 -2.895 20.264 1.00 68.75 219 ILE A CA 1
ATOM 1811 C C . ILE A 1 219 ? -3.449 -3.346 19.050 1.00 68.75 219 ILE A C 1
ATOM 1813 O O . ILE A 1 219 ? -3.392 -2.654 18.043 1.00 68.75 219 ILE A O 1
ATOM 1817 N N . TYR A 1 220 ? -2.880 -4.549 19.121 1.00 74.62 220 TYR A N 1
ATOM 1818 C CA . TYR A 1 220 ? -2.001 -5.136 18.101 1.00 74.62 220 TYR A CA 1
ATOM 1819 C C . TYR A 1 220 ? -2.463 -4.930 16.643 1.00 74.62 220 TYR A C 1
ATOM 1821 O O . TYR A 1 220 ? -1.648 -4.699 15.748 1.00 74.62 220 TYR A O 1
ATOM 1829 N N . GLY A 1 221 ? -3.777 -4.974 16.402 1.00 75.69 221 GLY A N 1
ATOM 1830 C CA . GLY A 1 221 ? -4.386 -4.801 15.085 1.00 75.69 221 GLY A CA 1
ATOM 1831 C C . GLY A 1 221 ? -4.520 -3.358 14.580 1.00 75.69 221 GLY A C 1
ATOM 1832 O O . GLY A 1 221 ? -4.899 -3.195 13.422 1.00 75.69 221 GLY A O 1
ATOM 1833 N N . THR A 1 222 ? -4.236 -2.322 15.376 1.00 82.38 222 THR A N 1
ATOM 1834 C CA . THR A 1 222 ? -4.514 -0.913 15.037 1.00 82.38 222 THR A CA 1
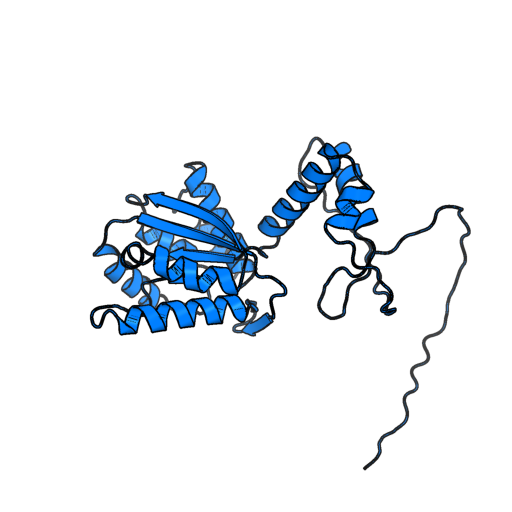ATOM 1835 C C . THR A 1 222 ? -3.281 -0.074 14.686 1.00 82.38 222 THR A C 1
ATOM 1837 O O . THR A 1 222 ? -3.467 1.100 14.407 1.00 82.38 222 THR A O 1
ATOM 1840 N N . CYS A 1 223 ? -2.052 -0.616 14.618 1.00 87.38 223 CYS A N 1
ATOM 1841 C CA . CYS A 1 223 ? -0.880 0.160 14.155 1.00 87.38 223 CYS A CA 1
ATOM 1842 C C . CYS A 1 223 ? -0.864 0.306 12.650 1.00 87.38 223 CYS A C 1
ATOM 1844 O O . CYS A 1 223 ? -0.972 1.391 12.095 1.00 87.38 223 CYS A O 1
ATOM 1846 N N . VAL A 1 224 ? -0.649 -0.835 12.004 1.00 92.00 224 VAL A N 1
ATOM 1847 C CA . VAL A 1 224 ? -0.317 -0.918 10.596 1.00 92.00 224 VAL A CA 1
ATOM 1848 C C . VAL A 1 224 ? -1.171 -1.981 9.951 1.00 92.00 224 VAL A C 1
ATOM 1850 O O . VAL A 1 224 ? -1.508 -3.013 10.548 1.00 92.00 224 VAL A O 1
ATOM 1853 N N . HIS A 1 225 ? -1.536 -1.716 8.716 1.00 93.44 225 HIS A N 1
ATOM 1854 C CA . HIS A 1 225 ? -2.013 -2.701 7.775 1.00 93.44 225 HIS A CA 1
ATOM 1855 C C . HIS A 1 225 ? -1.029 -2.728 6.616 1.00 93.44 225 HIS A C 1
ATOM 1857 O O . HIS A 1 225 ? -0.612 -1.667 6.177 1.00 93.44 225 HIS A O 1
ATOM 1863 N N . ALA A 1 226 ? -0.647 -3.915 6.166 1.00 93.44 226 ALA A N 1
ATOM 1864 C CA . ALA A 1 226 ? 0.126 -4.057 4.948 1.00 93.44 226 ALA A CA 1
ATOM 1865 C C . ALA A 1 226 ? -0.690 -4.913 3.994 1.00 93.44 226 ALA A C 1
ATOM 1867 O O . ALA A 1 226 ? -1.190 -5.963 4.415 1.00 93.44 226 ALA A O 1
ATOM 1868 N N . THR A 1 227 ? -0.827 -4.440 2.765 1.00 93.00 227 THR A N 1
ATOM 1869 C CA . THR A 1 227 ? -1.308 -5.245 1.654 1.00 93.00 227 THR A CA 1
ATOM 1870 C C . THR A 1 227 ? -0.137 -6.134 1.244 1.00 93.00 227 THR A C 1
ATOM 1872 O O . THR A 1 227 ? 0.960 -5.642 0.997 1.00 93.00 227 THR A O 1
ATOM 1875 N N . ASP A 1 228 ? -0.310 -7.450 1.323 1.00 90.38 228 ASP A N 1
ATOM 1876 C CA . ASP A 1 228 ? 0.744 -8.442 1.072 1.00 90.38 228 ASP A CA 1
ATOM 1877 C C . ASP A 1 228 ? 0.381 -9.395 -0.074 1.00 90.38 228 ASP A C 1
ATOM 1879 O O . ASP A 1 228 ? 1.097 -10.358 -0.318 1.00 90.38 228 ASP A O 1
ATOM 1883 N N . GLU A 1 229 ? -0.689 -9.099 -0.809 1.00 87.81 229 GLU A N 1
ATOM 1884 C CA . GLU A 1 229 ? -1.248 -9.908 -1.892 1.00 87.81 229 GLU A CA 1
ATOM 1885 C C . GLU A 1 229 ? -1.573 -9.010 -3.096 1.00 87.81 229 GLU A C 1
ATOM 1887 O O . GLU A 1 229 ? -2.030 -7.880 -2.921 1.00 87.81 229 GLU A O 1
ATOM 1892 N N . PHE A 1 230 ? -1.364 -9.501 -4.321 1.00 84.56 230 PHE A N 1
ATOM 1893 C CA . PHE A 1 230 ? -1.475 -8.694 -5.544 1.00 84.56 230 PHE A CA 1
ATOM 1894 C C . PHE A 1 230 ? -2.845 -8.034 -5.730 1.00 84.56 230 PHE A C 1
ATOM 1896 O O . PHE A 1 230 ? -2.913 -6.829 -5.976 1.00 84.56 230 PHE A O 1
ATOM 1903 N N . LYS A 1 231 ? -3.944 -8.788 -5.577 1.00 86.12 231 LYS A N 1
ATOM 1904 C CA . LYS A 1 231 ? -5.299 -8.227 -5.718 1.00 86.12 231 LYS A CA 1
ATOM 1905 C C . LYS A 1 231 ? -5.555 -7.157 -4.665 1.00 86.12 231 LYS A C 1
ATOM 1907 O O . LYS A 1 231 ? -6.152 -6.123 -4.960 1.00 86.12 231 LYS A O 1
ATOM 1912 N N . HIS A 1 232 ? -5.048 -7.389 -3.454 1.00 89.94 232 HIS A N 1
ATOM 1913 C CA . HIS A 1 232 ? -5.141 -6.426 -2.370 1.00 89.94 232 HIS A CA 1
ATOM 1914 C C . HIS A 1 232 ? -4.406 -5.125 -2.674 1.00 89.94 232 HIS A C 1
ATOM 1916 O O . HIS A 1 232 ? -4.961 -4.045 -2.476 1.00 89.94 232 HIS A O 1
ATOM 1922 N N . ASN A 1 233 ? -3.193 -5.236 -3.209 1.00 89.94 233 ASN A N 1
ATOM 1923 C CA . ASN A 1 233 ? -2.383 -4.096 -3.614 1.00 89.94 233 ASN A CA 1
ATOM 1924 C C . ASN A 1 233 ? -3.104 -3.251 -4.676 1.00 89.94 233 ASN A C 1
ATOM 1926 O O . ASN A 1 233 ? -3.285 -2.055 -4.470 1.00 89.94 233 ASN A O 1
ATOM 1930 N N . ILE A 1 234 ? -3.592 -3.878 -5.756 1.00 88.00 234 ILE A N 1
ATOM 1931 C CA . ILE A 1 234 ? -4.296 -3.189 -6.856 1.00 88.00 234 ILE A CA 1
ATOM 1932 C C . ILE A 1 234 ? -5.529 -2.440 -6.342 1.00 88.00 234 ILE A C 1
ATOM 1934 O O . ILE A 1 234 ? -5.756 -1.279 -6.678 1.00 88.00 234 ILE A O 1
ATOM 1938 N N . HIS A 1 235 ? -6.337 -3.097 -5.511 1.00 91.81 235 HIS A N 1
ATOM 1939 C CA . HIS A 1 235 ? -7.548 -2.485 -4.971 1.00 91.81 235 HIS A CA 1
ATOM 1940 C C . HIS A 1 235 ? -7.245 -1.297 -4.062 1.00 91.81 235 HIS A C 1
ATOM 1942 O O . HIS A 1 235 ? -7.896 -0.261 -4.172 1.00 91.81 235 HIS A O 1
ATOM 1948 N N . VAL A 1 236 ? -6.264 -1.431 -3.165 1.00 93.12 236 VAL A N 1
ATOM 1949 C CA . VAL A 1 236 ? -5.883 -0.328 -2.279 1.00 93.12 236 VAL A CA 1
ATOM 1950 C C . VAL A 1 236 ? -5.304 0.830 -3.083 1.00 93.12 236 VAL A C 1
ATOM 1952 O O . VAL A 1 236 ? -5.669 1.967 -2.806 1.00 93.12 236 VAL A O 1
ATOM 1955 N N . GLU A 1 237 ? -4.499 0.569 -4.111 1.00 91.62 237 GLU A N 1
ATOM 1956 C CA . GLU A 1 237 ? -3.995 1.611 -5.010 1.00 91.62 237 GLU A CA 1
ATOM 1957 C C . GLU A 1 237 ? -5.129 2.387 -5.692 1.00 91.62 237 GLU A C 1
ATOM 1959 O O . GLU A 1 237 ? -5.108 3.620 -5.724 1.00 91.62 237 GLU A O 1
ATOM 1964 N N . ARG A 1 238 ? -6.160 1.686 -6.182 1.00 91.75 238 ARG A N 1
ATOM 1965 C CA . ARG A 1 238 ? -7.352 2.324 -6.756 1.00 91.75 238 ARG A CA 1
ATOM 1966 C C . ARG A 1 238 ? -8.053 3.214 -5.731 1.00 91.75 238 ARG A C 1
ATOM 1968 O O . ARG A 1 238 ? -8.308 4.380 -6.012 1.00 91.75 238 ARG A O 1
ATOM 1975 N N . VAL A 1 239 ? -8.312 2.686 -4.534 1.00 92.19 239 VAL A N 1
ATOM 1976 C CA . VAL A 1 239 ? -8.958 3.437 -3.445 1.00 92.19 239 VAL A CA 1
ATOM 1977 C C . VAL A 1 239 ? -8.152 4.690 -3.081 1.00 92.19 239 VAL A C 1
ATOM 1979 O O . VAL A 1 239 ? -8.730 5.751 -2.860 1.00 92.19 239 VAL A O 1
ATOM 1982 N N . LEU A 1 240 ? -6.821 4.597 -3.028 1.00 91.56 240 LEU A N 1
ATOM 1983 C CA . LEU A 1 240 ? -5.956 5.744 -2.736 1.00 91.56 240 LEU A CA 1
ATOM 1984 C C . LEU A 1 240 ? -5.973 6.775 -3.869 1.00 91.56 240 LEU A C 1
ATOM 1986 O O . LEU A 1 240 ? -6.105 7.966 -3.592 1.00 91.56 240 LEU A O 1
ATOM 1990 N N . SER A 1 241 ? -5.932 6.328 -5.124 1.00 90.12 241 SER A N 1
ATOM 1991 C CA . SER A 1 241 ? -6.009 7.204 -6.300 1.00 90.12 241 SER A CA 1
ATOM 1992 C C . SER A 1 241 ? -7.327 7.985 -6.344 1.00 90.12 241 SER A C 1
ATOM 1994 O O . SER A 1 241 ? -7.335 9.191 -6.588 1.00 90.12 241 SER A O 1
ATOM 1996 N N . GLU A 1 242 ? -8.451 7.334 -6.033 1.00 90.31 242 GLU A N 1
ATOM 1997 C CA . GLU A 1 242 ? -9.759 7.994 -5.930 1.00 90.31 242 GLU A CA 1
ATOM 1998 C C . GLU A 1 242 ? -9.769 9.085 -4.844 1.00 90.31 242 GLU A C 1
ATOM 2000 O O . GLU A 1 242 ? -10.386 10.139 -5.021 1.00 90.31 242 GLU A O 1
ATOM 2005 N N . ILE A 1 243 ? -9.076 8.869 -3.718 1.00 89.56 243 ILE A N 1
ATOM 2006 C CA . ILE A 1 243 ? -8.948 9.880 -2.656 1.00 89.56 243 ILE A CA 1
ATOM 2007 C C . ILE A 1 243 ? -8.129 11.075 -3.149 1.00 89.56 243 ILE A C 1
ATOM 2009 O O . ILE A 1 243 ? -8.524 12.217 -2.910 1.00 89.56 243 ILE A O 1
ATOM 2013 N N . GLU A 1 244 ? -7.005 10.829 -3.824 1.00 87.69 244 GLU A N 1
ATOM 2014 C CA . GLU A 1 244 ? -6.115 11.878 -4.342 1.00 87.69 244 GLU A CA 1
ATOM 2015 C C . GLU A 1 244 ? -6.807 12.768 -5.371 1.00 87.69 244 GLU A C 1
ATOM 2017 O O . GLU A 1 244 ? -6.660 13.990 -5.327 1.00 87.69 244 GLU A O 1
ATOM 2022 N N . ASN A 1 245 ? -7.627 12.168 -6.232 1.00 87.88 245 ASN A N 1
ATOM 2023 C CA . ASN A 1 245 ? -8.388 12.885 -7.252 1.00 87.88 245 ASN A CA 1
ATOM 2024 C C . ASN A 1 245 ? -9.650 13.570 -6.696 1.00 87.88 245 ASN A C 1
ATOM 2026 O O . ASN A 1 245 ? -10.324 14.305 -7.415 1.00 87.88 245 ASN A O 1
ATOM 2030 N N . GLY A 1 246 ? -9.991 13.350 -5.419 1.00 84.75 246 GLY A N 1
ATOM 2031 C CA . GLY A 1 246 ? -11.229 13.856 -4.816 1.00 84.75 246 GLY A CA 1
ATOM 2032 C C . GLY A 1 246 ? -12.496 13.161 -5.330 1.00 84.75 246 GLY A C 1
ATOM 2033 O O . GLY A 1 246 ? -13.601 13.658 -5.111 1.00 84.75 246 GLY A O 1
ATOM 2034 N N . GLU A 1 247 ? -12.342 12.018 -5.994 1.00 84.25 247 GLU A N 1
ATOM 2035 C CA . GLU A 1 247 ? -13.409 11.233 -6.623 1.00 84.25 247 GLU A CA 1
ATOM 2036 C C . GLU A 1 247 ? -13.937 10.117 -5.718 1.00 84.25 247 GLU A C 1
ATOM 2038 O O . GLU A 1 247 ? -14.960 9.506 -6.032 1.00 84.25 247 GLU A O 1
ATOM 2043 N N . TYR A 1 248 ? -13.265 9.859 -4.592 1.00 83.44 248 TYR A N 1
ATOM 2044 C CA . TYR A 1 248 ? -13.612 8.788 -3.666 1.00 83.44 248 TYR A CA 1
ATOM 2045 C C . TYR A 1 248 ? -15.063 8.890 -3.193 1.00 83.44 248 TYR A C 1
ATOM 2047 O O . TYR A 1 248 ? -15.420 9.688 -2.316 1.00 83.44 248 TYR A O 1
ATOM 2055 N N . ASN A 1 249 ? -15.897 8.027 -3.775 1.00 75.44 249 ASN A N 1
ATOM 2056 C CA . ASN A 1 249 ? -17.293 7.871 -3.428 1.00 75.44 249 ASN A CA 1
ATOM 2057 C C . ASN A 1 249 ? -17.521 6.471 -2.842 1.00 75.44 249 ASN A C 1
ATOM 2059 O O . ASN A 1 249 ? -17.683 5.501 -3.587 1.00 75.44 249 ASN A O 1
ATOM 2063 N N . PRO A 1 250 ? -17.624 6.363 -1.512 1.00 69.06 250 PRO A N 1
ATOM 2064 C CA . PRO A 1 250 ? -17.740 5.077 -0.843 1.00 69.06 250 PRO A CA 1
ATOM 2065 C C . PRO A 1 250 ? -19.108 4.390 -1.019 1.00 69.06 250 PRO A C 1
ATOM 2067 O O . PRO A 1 250 ? -19.351 3.367 -0.390 1.00 69.06 250 PRO A O 1
ATOM 2070 N N . GLU A 1 251 ? -20.042 4.963 -1.789 1.00 66.06 251 GLU A N 1
ATOM 2071 C CA . GLU A 1 251 ? -21.312 4.304 -2.157 1.00 66.06 251 GLU A CA 1
ATOM 2072 C C . GLU A 1 251 ? -21.196 3.485 -3.441 1.00 66.06 251 GLU A C 1
ATOM 2074 O O . GLU A 1 251 ? -21.968 2.555 -3.630 1.00 66.06 251 GLU A O 1
ATOM 2079 N N . LYS A 1 252 ? -20.204 3.775 -4.292 1.00 59.12 252 LYS A N 1
ATOM 2080 C CA . LYS A 1 252 ? -19.971 3.036 -5.541 1.00 59.12 252 LYS A CA 1
ATOM 2081 C C . LYS A 1 252 ? -19.085 1.801 -5.346 1.00 59.12 252 LYS A C 1
ATOM 2083 O O . LYS A 1 252 ? -19.267 0.795 -6.020 1.00 59.12 252 LYS A O 1
ATOM 2088 N N . SER A 1 253 ? -18.149 1.852 -4.398 1.00 51.88 253 SER A N 1
ATOM 2089 C CA . SER A 1 253 ? 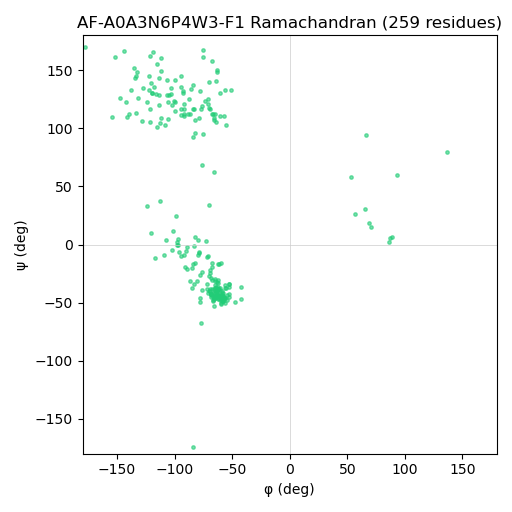-17.127 0.815 -4.179 1.00 51.88 253 SER A CA 1
ATOM 2090 C C . SER A 1 253 ? -17.676 -0.530 -3.684 1.00 51.88 253 SER A C 1
ATOM 2092 O O . SER A 1 253 ? -16.999 -1.550 -3.801 1.00 51.88 253 SER A O 1
ATOM 2094 N N . THR A 1 254 ? -18.890 -0.552 -3.125 1.00 50.19 254 THR A N 1
ATOM 2095 C CA . THR A 1 254 ? -19.494 -1.752 -2.524 1.00 50.19 254 THR A CA 1
ATOM 2096 C C . THR A 1 254 ? -20.336 -2.578 -3.501 1.00 50.19 254 THR A C 1
ATOM 2098 O O . THR A 1 254 ? -20.560 -3.756 -3.224 1.00 50.19 254 THR A O 1
ATOM 2101 N N . GLU A 1 255 ? -20.773 -2.002 -4.626 1.00 47.81 255 GLU A N 1
ATOM 2102 C CA . GLU A 1 255 ? -21.620 -2.684 -5.620 1.00 47.81 255 GLU A CA 1
ATOM 2103 C C . GLU A 1 255 ? -20.806 -3.550 -6.597 1.00 47.81 255 GLU A C 1
ATOM 2105 O O . GLU A 1 255 ? -21.244 -4.642 -6.954 1.00 47.81 255 GLU A O 1
ATOM 2110 N N . GLU A 1 256 ? -19.587 -3.140 -6.964 1.00 48.25 256 GLU A N 1
ATOM 2111 C CA . GLU A 1 256 ? -18.755 -3.876 -7.935 1.00 48.25 256 GLU A CA 1
ATOM 2112 C C . GLU A 1 256 ? -18.267 -5.242 -7.415 1.00 48.25 256 GLU A C 1
ATOM 2114 O O . GLU A 1 256 ? -18.163 -6.187 -8.187 1.00 48.25 256 GLU A O 1
ATOM 2119 N N . PHE A 1 257 ? -18.053 -5.407 -6.104 1.00 43.53 257 PHE A N 1
ATOM 2120 C CA . PHE A 1 257 ? -17.541 -6.666 -5.532 1.00 43.53 257 PHE A CA 1
ATOM 2121 C C . PHE A 1 257 ? -18.618 -7.662 -5.087 1.00 43.53 257 PHE A C 1
ATOM 2123 O O . PHE A 1 257 ? -18.294 -8.792 -4.717 1.00 43.53 257 PHE A O 1
ATOM 2130 N N . GLN A 1 258 ? -19.894 -7.266 -5.077 1.00 39.38 258 GLN A N 1
ATOM 2131 C CA . GLN A 1 258 ? -20.992 -8.196 -4.785 1.00 39.38 258 GLN A CA 1
ATOM 2132 C C . GLN A 1 258 ? -21.439 -8.987 -6.021 1.00 39.38 258 GLN A C 1
ATOM 2134 O O . GLN A 1 258 ? -22.062 -10.031 -5.853 1.00 39.38 258 GLN A O 1
ATOM 2139 N N . ASN A 1 259 ? -21.077 -8.536 -7.226 1.00 37.56 259 ASN A N 1
ATOM 2140 C CA . ASN A 1 259 ? -21.492 -9.152 -8.489 1.00 37.56 259 ASN A CA 1
ATOM 2141 C C . ASN A 1 259 ? -20.539 -10.247 -9.012 1.00 37.56 259 ASN A C 1
ATOM 2143 O O . ASN A 1 259 ? -20.888 -10.925 -9.971 1.00 37.56 259 ASN A O 1
ATOM 2147 N N . ASP A 1 260 ? -19.391 -10.464 -8.361 1.00 38.41 260 ASP A N 1
ATOM 2148 C CA . ASP A 1 260 ? -18.401 -11.503 -8.710 1.00 38.41 260 ASP A CA 1
ATOM 2149 C C . ASP A 1 260 ? -18.520 -12.779 -7.838 1.00 38.41 260 ASP A C 1
ATOM 2151 O O . ASP A 1 260 ? -17.544 -13.511 -7.644 1.00 38.41 260 ASP A O 1
ATOM 2155 N N . LYS A 1 261 ? -19.703 -13.048 -7.265 1.00 32.91 261 LYS A N 1
ATOM 2156 C CA . LYS A 1 261 ? -19.995 -14.268 -6.487 1.00 32.91 261 LYS A CA 1
ATOM 2157 C C . LYS A 1 261 ? -20.988 -15.193 -7.170 1.00 32.91 261 LYS A C 1
ATOM 2159 O O . LYS A 1 261 ? -22.037 -14.690 -7.621 1.00 32.91 261 LYS A O 1
#

Foldseek 3Di:
DDDDDDDDDDDDDDDDDDDPDDPFAFEADPVGHGLDCVVVVLVVVVVVVVVDPDDDDDDPDDHDHDPDNPRDPCDPVNLVVPDDPVSSVVSVVVVVVVCLQQLLWKKKKFAQVQPVVVVVLCVLQVVFWDQPDKDKDQPQDCLLLLLCQLCVPVPVDDPVNSVVLSVVSVVGRGMMMMTTTRGDPWDWDDDPNFTFTPSQVVSLVVVLVVVCVVDVPDDSPHGIDMDGTRVSSNSNSVQVVCSVVVNNDSVPSPVVVVVVD

Organism: NCBI:txid1679091

pLDDT: mean 71.2, std 21.64, range [21.98, 95.44]

Sequence (261 aa):
MMLEGFEFQSECINPHLETGGRNEYLCLSDEGDIQTGIGQLAKEIFIQGQNQSNLNTEATLKVDFVKDGNSRRTGPDWLKNNFTRSEQEKIIDRRRQMFHNYGVLFHMILWPGATNYFPEIGRFVNPMGNIRSSMKYNISKNFDRLVKDIYSIDQRNERWFRDKKIYELKKYKPSIQVLTIQVDNPTFKLDGGGMMCKEVYNMKVDIRKNIQKDRRDYIYGTCVHATDEFKHNIHVERVLSEIENGEYNPEKSTEEFQNDK

Nearest PDB structures (foldseek):
  5v6d-assembly3_F  TM=6.829E-01  e=5.733E-03  Neisseria gonorrhoeae NCCP11945
  8x2u-assembly1_M  TM=6.130E-01  e=2.643E-02  Mus musculus
  4dz6-assembly1_E  TM=5.466E-01  e=1.306E-02  Borreliella burgdorferi
  1s57-assembly1_A  TM=5.406E-01  e=2.942E-01  Arabidopsis thaliana

Solvent-accessible surface area (backbone atoms only — not comparable to full-atom values): 15838 Å² total; per-residue (Å²): 136,86,90,84,84,89,85,84,89,76,83,87,83,83,78,91,75,93,60,103,61,87,85,80,59,41,20,44,45,99,86,68,47,76,40,34,35,63,68,54,52,50,47,50,54,47,54,54,62,72,73,50,100,67,90,87,76,88,77,84,74,86,70,56,83,54,91,68,92,79,50,72,76,78,48,74,65,51,49,63,75,74,42,54,72,70,55,45,51,52,52,53,51,51,50,50,51,50,32,53,76,63,14,66,41,28,40,38,38,32,29,39,81,27,59,90,43,48,74,61,51,51,64,63,44,55,84,63,26,48,75,78,47,76,47,78,47,82,33,78,72,60,47,66,51,52,59,46,58,67,43,68,81,43,86,88,60,55,68,69,59,53,53,53,47,46,64,61,51,66,80,38,69,54,37,38,38,37,35,36,31,39,58,72,85,75,50,72,44,84,51,98,92,40,59,30,32,50,62,54,49,48,48,50,50,52,52,36,55,55,55,43,73,78,32,87,90,55,60,71,81,51,36,60,46,58,38,36,31,38,71,52,16,34,51,43,50,50,57,51,51,27,52,76,72,71,63,63,52,82,79,60,69,63,59,71,69,64,72,82,114

Radius of gyration: 22.96 Å; Cα contacts (8 Å, |Δi|>4): 276; chains: 1; bounding box: 46×62×70 Å